Protein AF-A0A084WKF1-F1 (afdb_monomer)

Mean predicted aligned error: 8.08 Å

Foldseek 3Di:
DPPDPPPPDDPDPPLVVQLVVLCVVQDPPVVLVVLVVVDDPVSLVPNLVVPLVSQVSSLVSLVVVLVVCVVPDDPLVSLLSQLVSVLSNVVSCQCSPPSRVLCVVQDPVLNVLQVVLVVVLVVPLCVVCVVCRVVDDQADDDPVNLVSLVSSLVSSLVSNVSSVRVSVNVSSVSSSCSSCVNGPSCCVPVVDPDDD

Sequence (196 aa):
MCAVTPNTNSDRPFVNHVMGMCYDTYIDKEMFISDFNLLSNETRTTFFPRYCPKIKKVGSCLNDWLQSAKRCIEESEYTFNKAAVDTFPHLVDLICENDGEILFRLDENNYNKCIVAVKDIRLTCATPLFRLYNDWDMSHLTTSQCGVINDMKHCAVRKLNMCQAPELDSLYDRFHNELIRDTPCREKFCPNSEED

pLDDT: mean 81.93, std 16.2, range [31.48, 97.38]

Solvent-accessible surface area (backbone atoms only — not comparable to full-atom values): 10988 Å² total; per-residue (Å²): 132,88,88,68,82,85,70,83,90,59,99,61,61,71,67,60,54,53,52,46,54,30,38,63,74,58,40,62,63,67,60,49,52,54,54,56,77,60,59,42,91,84,40,22,78,57,48,33,75,64,44,46,68,33,53,51,50,25,44,51,44,51,44,56,48,49,66,71,40,56,89,78,50,55,70,35,62,47,43,53,50,46,14,52,49,70,36,42,56,58,54,50,49,55,53,40,38,83,46,24,43,65,70,69,72,33,50,75,70,33,42,53,45,27,57,50,29,61,57,43,30,58,67,66,30,39,40,70,48,67,76,49,39,88,78,43,58,52,79,71,50,46,74,68,57,38,48,53,57,52,49,26,50,57,45,34,42,63,39,40,59,62,35,77,43,70,68,57,39,53,50,50,51,48,30,52,51,48,48,28,60,85,26,62,42,26,67,76,78,55,62,68,87,66,92,129

InterPro domains:
  IPR009832 Protein of unknown function DUF1397 [PF07165] (18-185)
  IPR009832 Protein of unknown function DUF1397 [PTHR20997] (19-188)

Organism: Anopheles sinensis (NCBI:txid74873)

Nearest PDB structures (foldseek):
  6u1s-assembly1_A  TM=3.168E-01  e=6.060E-01  synthetic construct
  3ma9-assembly1_A  TM=2.324E-01  e=9.502E+00  Human immunodeficiency virus 1

Secondary structure (DSSP, 8-state):
----------SS-HHHHHHHHHHHHH--HHHHHHHHHT-STTTHHHHHHHHHHHHHHHHHHHHHHHHHHTTTS-HHHHHHHHHHHHHHHHHHHHHHGGGTHHHHHS-HHHHHHHHHHHHHIIIIISHHHHHHGGG--GGG--HHHHHHHHHHHHHHHHHHGGGT-HHHHHHHHHHHHHHHTTSTTHHHHS------

Structure (mmCIF, N/CA/C/O backbone):
data_AF-A0A084WKF1-F1
#
_entry.id   AF-A0A084WKF1-F1
#
loop_
_atom_site.group_PDB
_atom_site.id
_atom_site.type_symbol
_atom_site.label_atom_id
_atom_site.label_alt_id
_atom_site.label_comp_id
_atom_site.label_asym_id
_atom_site.label_entity_id
_atom_site.label_seq_id
_atom_site.pdbx_PDB_ins_code
_atom_site.Cartn_x
_atom_site.Cartn_y
_atom_site.Cartn_z
_atom_site.occupancy
_atom_site.B_iso_or_equiv
_atom_site.auth_seq_id
_atom_site.auth_comp_id
_atom_site.auth_asym_id
_atom_site.auth_atom_id
_atom_site.pdbx_PDB_model_num
ATOM 1 N N . MET A 1 1 ? -3.154 -24.542 -15.346 1.00 32.62 1 MET A N 1
ATOM 2 C CA . MET A 1 1 ? -4.236 -24.010 -16.200 1.00 32.62 1 MET A CA 1
ATOM 3 C C . MET A 1 1 ? -4.459 -22.569 -15.796 1.00 32.62 1 MET A C 1
ATOM 5 O O . MET A 1 1 ? -4.869 -22.338 -14.667 1.00 32.62 1 MET A O 1
ATOM 9 N N . CYS A 1 2 ? -4.119 -21.616 -16.663 1.00 41.81 2 CYS A N 1
ATOM 10 C CA . CYS A 1 2 ? -4.424 -20.206 -16.437 1.00 41.81 2 CYS A CA 1
ATOM 11 C C . CYS A 1 2 ? -5.919 -20.003 -16.700 1.00 41.81 2 CYS A C 1
ATOM 13 O O . CYS A 1 2 ? -6.331 -19.830 -17.842 1.00 41.81 2 CYS A O 1
ATOM 15 N N . ALA A 1 3 ? -6.739 -20.095 -15.656 1.00 39.25 3 ALA A N 1
ATOM 16 C CA . ALA A 1 3 ? -8.127 -19.655 -15.701 1.00 39.25 3 ALA A CA 1
ATOM 17 C C . ALA A 1 3 ? -8.175 -18.179 -15.288 1.00 39.25 3 ALA A C 1
ATOM 19 O O . ALA A 1 3 ? -8.657 -17.833 -14.217 1.00 39.25 3 ALA A O 1
ATOM 20 N N . VAL A 1 4 ? -7.612 -17.310 -16.124 1.00 45.16 4 VAL A N 1
ATOM 21 C CA . VAL A 1 4 ? -7.873 -15.872 -16.053 1.00 45.16 4 VAL A CA 1
ATOM 22 C C . VAL A 1 4 ? -8.520 -15.539 -17.379 1.00 45.16 4 VAL A C 1
ATOM 24 O O . VAL A 1 4 ? -7.847 -15.474 -18.400 1.00 45.16 4 VAL A O 1
ATOM 27 N N . THR A 1 5 ? -9.846 -15.441 -17.393 1.00 33.72 5 THR A N 1
ATOM 28 C CA . THR A 1 5 ? -10.565 -14.918 -18.553 1.00 33.72 5 THR A CA 1
ATOM 29 C C . THR A 1 5 ? -10.174 -13.450 -18.711 1.00 33.72 5 THR A C 1
ATOM 31 O O . THR A 1 5 ? -10.494 -12.661 -17.816 1.00 33.72 5 THR A O 1
ATOM 34 N N . PRO A 1 6 ? -9.514 -13.048 -19.809 1.00 38.56 6 PRO A N 1
ATOM 35 C CA . PRO A 1 6 ? -9.339 -11.643 -20.109 1.00 38.56 6 PRO A CA 1
ATOM 36 C C . PRO A 1 6 ? -10.683 -11.151 -20.638 1.00 38.56 6 PRO A C 1
ATOM 38 O O . PRO A 1 6 ? -10.956 -11.250 -21.830 1.00 38.56 6 PRO A O 1
ATOM 41 N N . ASN A 1 7 ? -11.562 -10.674 -19.755 1.00 32.44 7 ASN A N 1
ATOM 42 C CA . ASN A 1 7 ? -12.663 -9.843 -20.222 1.00 32.44 7 ASN A CA 1
ATOM 43 C C . ASN A 1 7 ? -12.200 -8.389 -20.188 1.00 32.44 7 ASN A C 1
ATOM 45 O O . ASN A 1 7 ? -12.295 -7.681 -19.186 1.00 32.44 7 ASN A O 1
ATOM 49 N N . THR A 1 8 ? -11.625 -8.003 -21.320 1.00 45.78 8 THR A N 1
ATOM 50 C CA . THR A 1 8 ? -11.526 -6.634 -21.816 1.00 45.78 8 THR A CA 1
ATOM 51 C C . THR A 1 8 ? -12.843 -5.882 -21.573 1.00 45.78 8 THR A C 1
ATOM 53 O O . THR A 1 8 ? -13.901 -6.421 -21.890 1.00 45.78 8 THR A O 1
ATOM 56 N N . ASN A 1 9 ? -12.767 -4.643 -21.065 1.00 32.41 9 ASN A N 1
ATOM 57 C CA . ASN A 1 9 ? -13.859 -3.662 -20.846 1.00 32.41 9 ASN A CA 1
ATOM 58 C C . ASN A 1 9 ? -14.428 -3.494 -19.423 1.00 32.41 9 ASN A C 1
ATOM 60 O O . ASN A 1 9 ? -15.546 -3.009 -19.265 1.00 32.41 9 ASN A O 1
ATOM 64 N N . SER A 1 10 ? -13.667 -3.794 -18.370 1.00 33.88 10 SER A N 1
ATOM 65 C CA . SER A 1 10 ? -13.921 -3.193 -17.053 1.00 33.88 10 SER A CA 1
ATOM 66 C C . SER A 1 10 ? -12.780 -2.235 -16.739 1.00 33.88 10 SER A C 1
ATOM 68 O O . SER A 1 10 ? -11.659 -2.687 -16.534 1.00 33.88 10 SER A O 1
ATOM 70 N N . ASP A 1 11 ? -13.064 -0.935 -16.636 1.00 36.47 11 ASP A N 1
ATOM 71 C CA . ASP A 1 11 ? -12.129 0.144 -16.253 1.00 36.47 11 ASP A CA 1
ATOM 72 C C . ASP A 1 11 ? -11.520 -0.006 -14.834 1.00 36.47 11 ASP A C 1
ATOM 74 O O . ASP A 1 11 ? -11.016 0.948 -14.239 1.00 36.47 11 ASP A O 1
ATOM 78 N N . ARG A 1 12 ? -11.571 -1.203 -14.237 1.00 41.97 12 ARG A N 1
ATOM 79 C CA . ARG A 1 12 ? -10.909 -1.528 -12.973 1.00 41.97 12 ARG A CA 1
ATOM 80 C C . ARG A 1 12 ? -9.639 -2.327 -13.265 1.00 41.97 12 ARG A C 1
ATOM 82 O O . ARG A 1 12 ? -9.760 -3.460 -13.725 1.00 41.97 12 ARG A O 1
ATOM 89 N N . PRO A 1 13 ? -8.451 -1.784 -12.938 1.00 57.28 13 PRO A N 1
ATOM 90 C CA . PRO A 1 13 ? -7.198 -2.526 -12.977 1.00 57.28 13 PRO A CA 1
ATOM 91 C C . PRO A 1 13 ? -7.338 -3.885 -12.289 1.00 57.28 13 PRO A C 1
ATOM 93 O O . PRO A 1 13 ? -7.952 -3.975 -11.226 1.00 57.28 13 PRO A O 1
ATOM 96 N N . PHE A 1 14 ? -6.748 -4.917 -12.881 1.00 55.94 14 PHE A N 1
ATOM 97 C CA . PHE A 1 14 ? -6.724 -6.307 -12.418 1.00 55.94 14 PHE A CA 1
ATOM 98 C C . PHE A 1 14 ? -6.467 -6.455 -10.905 1.00 55.94 14 PHE A C 1
ATOM 100 O O . PHE A 1 14 ? -7.177 -7.174 -10.202 1.00 55.94 14 PHE A O 1
ATOM 107 N N . VAL A 1 15 ? -5.549 -5.648 -10.375 1.00 61.34 15 VAL A N 1
ATOM 108 C CA . VAL A 1 15 ? -5.202 -5.527 -8.949 1.00 61.34 15 VAL A CA 1
ATOM 109 C C . VAL A 1 15 ? -6.404 -5.185 -8.058 1.00 61.34 15 VAL A C 1
ATOM 111 O O . VAL A 1 15 ? -6.557 -5.750 -6.977 1.00 61.34 15 VAL A O 1
ATOM 114 N N . ASN A 1 16 ? -7.307 -4.307 -8.511 1.00 66.31 16 ASN A N 1
ATOM 115 C CA . ASN A 1 16 ? -8.507 -3.939 -7.754 1.00 66.31 16 ASN A CA 1
ATOM 116 C C . ASN A 1 16 ? -9.481 -5.121 -7.621 1.00 66.31 16 ASN A C 1
ATOM 118 O O . ASN A 1 16 ? -10.215 -5.198 -6.637 1.00 66.31 16 ASN A O 1
ATOM 122 N N . HIS A 1 17 ? -9.515 -6.025 -8.606 1.00 76.56 17 HIS A N 1
ATOM 123 C CA . HIS A 1 17 ? -10.379 -7.204 -8.563 1.00 76.56 17 HIS A CA 1
ATOM 124 C C . HIS A 1 17 ? -9.860 -8.234 -7.553 1.00 76.56 17 HIS A C 1
ATOM 126 O O . HIS A 1 17 ? -10.615 -8.703 -6.705 1.00 76.56 17 HIS A O 1
ATOM 132 N N . VAL A 1 18 ? -8.558 -8.520 -7.589 1.00 83.88 18 VAL A N 1
ATOM 133 C CA . VAL A 1 18 ? -7.901 -9.456 -6.662 1.00 83.88 18 VAL A CA 1
ATOM 134 C C . VAL A 1 18 ? -7.940 -8.939 -5.233 1.00 83.88 18 VAL A C 1
ATOM 136 O O . VAL A 1 18 ? -8.273 -9.689 -4.319 1.00 83.88 18 VAL A O 1
ATOM 139 N N . MET A 1 19 ? -7.671 -7.644 -5.042 1.00 82.62 19 MET A N 1
ATOM 140 C CA . MET A 1 19 ? -7.805 -6.997 -3.740 1.00 82.62 19 MET A CA 1
ATOM 141 C C . MET A 1 19 ? -9.223 -7.143 -3.188 1.00 82.62 19 MET A C 1
ATOM 143 O O . MET A 1 19 ? -9.369 -7.475 -2.016 1.00 82.62 19 MET A O 1
ATOM 147 N N . GLY A 1 20 ? -10.249 -6.970 -4.028 1.00 86.19 20 GLY A N 1
ATOM 148 C CA . GLY A 1 20 ? -11.640 -7.220 -3.647 1.00 86.19 20 GLY A CA 1
ATOM 149 C C . GLY A 1 20 ? -11.873 -8.664 -3.197 1.00 86.19 20 GLY A C 1
ATOM 150 O O . GLY A 1 20 ? -12.356 -8.879 -2.093 1.00 86.19 20 GLY A O 1
ATOM 151 N N . MET A 1 21 ? -11.449 -9.652 -3.993 1.00 91.25 21 MET A N 1
ATOM 152 C CA . MET A 1 21 ? -11.612 -11.072 -3.646 1.00 91.25 21 MET A CA 1
ATOM 153 C C . MET A 1 21 ? -10.910 -11.450 -2.335 1.00 91.25 21 MET A C 1
ATOM 155 O O . MET A 1 21 ? -11.507 -12.102 -1.476 1.00 91.25 21 MET A O 1
ATOM 159 N N . CYS A 1 22 ? -9.652 -11.035 -2.160 1.00 93.38 22 CYS A N 1
ATOM 160 C CA . CYS A 1 22 ? -8.912 -11.300 -0.929 1.00 93.38 22 CYS A CA 1
ATOM 161 C C . CYS A 1 22 ? -9.557 -10.598 0.271 1.00 93.38 22 CYS A C 1
ATOM 163 O O . CYS A 1 22 ? -9.645 -11.190 1.344 1.00 93.38 22 CYS A O 1
ATOM 165 N N . TYR A 1 23 ? -10.038 -9.364 0.102 1.00 92.44 23 TYR A N 1
ATOM 166 C CA . TYR A 1 23 ? -10.734 -8.636 1.158 1.00 92.44 23 TYR A CA 1
ATOM 167 C C . TYR A 1 23 ? -12.024 -9.351 1.573 1.00 92.44 23 TYR A C 1
ATOM 169 O O . TYR A 1 23 ? -12.164 -9.702 2.743 1.00 92.44 23 TYR A O 1
ATOM 177 N N . ASP A 1 24 ? -12.903 -9.654 0.616 1.00 92.62 24 ASP A N 1
ATOM 178 C CA . ASP A 1 24 ? -14.210 -10.279 0.861 1.00 92.62 24 ASP A CA 1
ATOM 179 C C . ASP A 1 24 ? -14.084 -11.703 1.444 1.00 92.62 24 ASP A C 1
ATOM 181 O O . ASP A 1 24 ? -14.988 -12.187 2.120 1.00 92.62 24 ASP A O 1
ATOM 185 N N . THR A 1 25 ? -12.941 -12.370 1.242 1.00 95.19 25 THR A N 1
ATOM 186 C CA . THR A 1 25 ? -12.652 -13.689 1.837 1.00 95.19 25 THR A CA 1
ATOM 187 C C . THR A 1 25 ? -12.442 -13.623 3.354 1.00 95.19 25 THR A C 1
ATOM 189 O O . THR A 1 25 ? -12.808 -14.556 4.071 1.00 95.19 25 THR A O 1
ATOM 192 N N . TYR A 1 26 ? -11.830 -12.550 3.866 1.00 96.25 26 TYR A N 1
ATOM 193 C CA . TYR A 1 26 ? -11.427 -12.463 5.280 1.00 96.25 26 TYR A CA 1
ATOM 194 C C . TYR A 1 26 ? -12.171 -11.395 6.076 1.00 96.25 26 TYR A C 1
ATOM 196 O O . TYR A 1 26 ? -12.183 -11.455 7.311 1.00 96.25 26 TYR A O 1
ATOM 204 N N . ILE A 1 27 ? -12.769 -10.420 5.399 1.00 95.88 27 ILE A N 1
ATOM 205 C CA . ILE A 1 27 ? -13.435 -9.278 6.006 1.00 95.88 27 ILE A CA 1
ATOM 206 C C . ILE A 1 27 ? -14.904 -9.289 5.601 1.00 95.88 27 ILE A C 1
ATOM 208 O O . ILE A 1 27 ? -15.249 -9.151 4.433 1.00 95.88 27 ILE A O 1
ATOM 212 N N . ASP A 1 28 ? -15.774 -9.391 6.603 1.00 95.94 28 ASP A N 1
ATOM 213 C CA . ASP A 1 28 ? -17.179 -9.043 6.434 1.00 95.94 28 ASP A CA 1
ATOM 214 C C . ASP A 1 28 ? -17.262 -7.526 6.255 1.00 95.94 28 ASP A C 1
ATOM 216 O O . ASP A 1 28 ? -17.005 -6.761 7.189 1.00 95.94 28 ASP A O 1
ATOM 220 N N . LYS A 1 29 ? -17.546 -7.097 5.027 1.00 91.69 29 LYS A N 1
ATOM 221 C CA . LYS A 1 29 ? -17.520 -5.689 4.638 1.00 91.69 29 LYS A CA 1
ATOM 222 C C . LYS A 1 29 ? -18.571 -4.858 5.371 1.00 91.69 29 LYS A C 1
ATOM 224 O O . LYS A 1 29 ? -18.276 -3.729 5.757 1.00 91.69 29 LYS A O 1
ATOM 229 N N . GLU A 1 30 ? -19.780 -5.383 5.545 1.00 93.69 30 GLU A N 1
ATOM 230 C CA . GLU A 1 30 ? -20.872 -4.651 6.196 1.00 93.69 30 GLU A CA 1
ATOM 231 C C . GLU A 1 30 ? -20.558 -4.448 7.676 1.00 93.69 30 GLU A C 1
ATOM 233 O O . GLU A 1 30 ? -20.642 -3.331 8.192 1.00 93.69 30 GLU A O 1
ATOM 238 N N . MET A 1 31 ? -20.093 -5.509 8.330 1.00 94.44 31 MET A N 1
ATOM 239 C CA . MET A 1 31 ? -19.693 -5.476 9.729 1.00 94.44 31 MET A CA 1
ATOM 240 C C . MET A 1 31 ? -18.463 -4.596 9.954 1.00 94.44 31 MET A C 1
ATOM 242 O O . MET A 1 31 ? -18.445 -3.809 10.897 1.00 94.44 31 MET A O 1
ATOM 246 N N . PHE A 1 32 ? -17.465 -4.669 9.069 1.00 95.12 32 PHE A N 1
ATOM 247 C CA . PHE A 1 32 ? -16.284 -3.812 9.139 1.00 95.12 32 PHE A CA 1
ATOM 248 C C . PHE A 1 32 ? -16.656 -2.334 9.035 1.00 95.12 32 PHE A C 1
ATOM 250 O O . PHE A 1 32 ? -16.210 -1.545 9.860 1.00 95.12 32 PHE A O 1
ATOM 257 N N . ILE A 1 33 ? -17.485 -1.956 8.054 1.00 92.56 33 ILE A N 1
ATOM 258 C CA . ILE A 1 33 ? -17.926 -0.564 7.877 1.00 92.56 33 ILE A CA 1
ATOM 259 C C . ILE A 1 33 ? -18.729 -0.099 9.093 1.00 92.56 33 ILE A C 1
ATOM 261 O O . ILE A 1 33 ? -18.501 1.004 9.586 1.00 92.56 33 ILE A O 1
ATOM 265 N N . SER A 1 34 ? -19.646 -0.933 9.587 1.00 95.25 34 SER A N 1
ATOM 266 C CA . SER A 1 34 ? -20.435 -0.621 10.779 1.00 95.25 34 SER A CA 1
ATOM 267 C C . SER A 1 34 ? -19.541 -0.370 11.993 1.00 95.25 34 SER A C 1
ATOM 269 O O . SER A 1 34 ? -19.663 0.667 12.639 1.00 95.25 34 SER A O 1
ATOM 271 N N . ASP A 1 35 ? -18.613 -1.283 12.280 1.00 95.00 35 ASP A N 1
ATOM 272 C CA . ASP A 1 35 ? -17.700 -1.157 13.416 1.00 95.00 35 ASP A CA 1
ATOM 273 C C . ASP A 1 35 ? -16.732 0.024 13.244 1.00 95.00 35 ASP A C 1
ATOM 275 O O . ASP A 1 35 ? -16.420 0.709 14.214 1.00 95.00 35 ASP A O 1
ATOM 279 N N . PHE A 1 36 ? -16.275 0.290 12.016 1.00 92.44 36 PHE A N 1
ATOM 280 C CA . PHE A 1 36 ? -15.370 1.400 11.715 1.00 92.44 36 PHE A CA 1
ATOM 281 C C . PHE A 1 36 ? -16.052 2.755 11.920 1.00 92.44 36 PHE A C 1
ATOM 283 O O . PHE A 1 36 ? -15.447 3.674 12.460 1.00 92.44 36 PHE A O 1
ATOM 290 N N . ASN A 1 37 ? -17.330 2.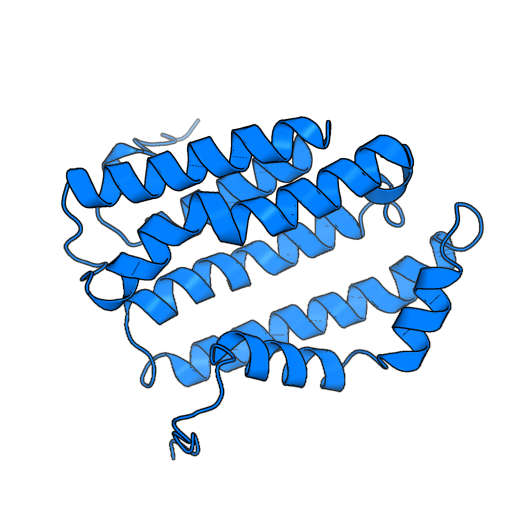881 11.557 1.00 89.94 37 ASN A N 1
ATOM 291 C CA . ASN A 1 37 ? -18.105 4.100 11.807 1.00 89.94 37 ASN A CA 1
ATOM 292 C C . ASN A 1 37 ? -18.338 4.365 13.305 1.00 89.94 37 ASN A C 1
ATOM 294 O O . ASN A 1 37 ? -18.649 5.491 13.684 1.00 89.94 37 ASN A O 1
ATOM 298 N N . LEU A 1 38 ? -18.201 3.339 14.149 1.00 91.88 38 LEU A N 1
ATOM 299 C CA . LEU A 1 38 ? -18.285 3.428 15.609 1.00 91.88 38 LEU A CA 1
ATOM 300 C C . LEU A 1 38 ? -16.899 3.504 16.271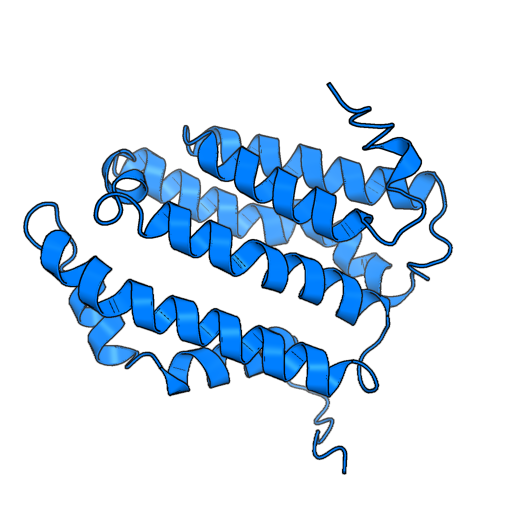 1.00 91.88 38 LEU A C 1
ATOM 302 O O . LEU A 1 38 ? -16.792 3.396 17.496 1.00 91.88 38 LEU A O 1
ATOM 306 N N . LEU A 1 39 ? -15.833 3.647 15.479 1.00 92.38 39 LEU A N 1
ATOM 307 C CA . LEU A 1 39 ? -14.468 3.666 15.979 1.00 92.38 39 LEU A CA 1
ATOM 308 C C . LEU A 1 39 ? -14.199 4.946 16.781 1.00 92.38 39 LEU A C 1
ATOM 310 O O . LEU A 1 39 ? -14.339 6.060 16.285 1.00 92.38 39 LEU A O 1
ATOM 314 N N . SER A 1 40 ? -13.779 4.770 18.029 1.00 91.12 40 SER A N 1
ATOM 315 C CA . SER A 1 40 ? -13.466 5.829 18.983 1.00 91.12 40 SER A CA 1
ATOM 316 C C . SER A 1 40 ? -12.347 5.379 19.929 1.00 91.12 40 SER A C 1
ATOM 318 O O . SER A 1 40 ? -11.886 4.233 19.869 1.00 91.12 40 SER A O 1
ATOM 320 N N . ASN A 1 41 ? -11.906 6.265 20.830 1.00 90.88 41 ASN A N 1
ATOM 321 C CA . ASN A 1 41 ? -10.919 5.899 21.852 1.00 90.88 41 ASN A CA 1
ATOM 322 C C . ASN A 1 41 ? -11.419 4.772 22.770 1.00 90.88 41 ASN A C 1
ATOM 324 O O . ASN A 1 41 ? -10.613 3.993 23.270 1.00 90.88 41 ASN A O 1
ATOM 328 N N . GLU A 1 42 ? -12.731 4.651 22.960 1.00 92.94 42 GLU A N 1
ATOM 329 C CA . GLU A 1 42 ? -13.351 3.604 23.771 1.00 92.94 42 GLU A CA 1
ATOM 330 C C . GLU A 1 42 ? -13.438 2.260 23.033 1.00 92.94 42 GLU A C 1
ATOM 332 O O . GLU A 1 42 ? -13.301 1.209 23.657 1.00 92.94 42 GLU A O 1
ATOM 337 N N . THR A 1 43 ? -13.662 2.268 21.714 1.00 94.81 43 THR A N 1
ATOM 338 C CA . THR A 1 43 ? -13.926 1.042 20.935 1.00 94.81 43 THR A CA 1
ATOM 339 C C . THR A 1 43 ? -12.688 0.474 20.233 1.00 94.81 43 THR A C 1
ATOM 341 O O . THR A 1 43 ? -12.687 -0.698 19.838 1.00 94.81 43 THR A O 1
ATOM 344 N N . ARG A 1 44 ? -11.597 1.247 20.122 1.00 94.38 44 ARG A N 1
ATOM 345 C CA . ARG A 1 44 ? -10.362 0.841 19.421 1.00 94.38 44 ARG A CA 1
ATOM 346 C C . ARG A 1 44 ? -9.730 -0.449 19.944 1.00 94.38 44 ARG A C 1
ATOM 348 O O . ARG A 1 44 ? -9.338 -1.293 19.143 1.00 94.38 44 ARG A O 1
ATOM 355 N N . THR A 1 45 ? -9.735 -0.664 21.258 1.00 95.25 45 THR A N 1
ATOM 356 C CA . THR A 1 45 ? -9.161 -1.862 21.907 1.00 95.25 45 THR A CA 1
ATOM 357 C C . THR A 1 45 ? -9.928 -3.147 21.587 1.00 95.25 45 THR A C 1
ATOM 359 O O . THR A 1 45 ? -9.458 -4.246 21.861 1.00 95.25 45 THR A O 1
ATOM 362 N N . THR A 1 46 ? -11.118 -3.035 20.991 1.00 96.12 46 THR A N 1
ATOM 363 C CA . THR A 1 46 ? -11.873 -4.175 20.453 1.00 96.12 46 THR A CA 1
ATOM 364 C C . THR A 1 46 ? -11.766 -4.237 18.930 1.00 96.12 46 THR A C 1
ATOM 366 O O . THR A 1 46 ? -11.629 -5.321 18.359 1.00 96.12 46 THR A O 1
ATOM 369 N N . PHE A 1 47 ? -11.792 -3.081 18.259 1.00 96.69 47 PHE A N 1
ATOM 370 C CA . PHE A 1 47 ? -11.753 -2.986 16.802 1.00 96.69 47 PHE A CA 1
ATOM 371 C C . PHE A 1 47 ? -10.453 -3.541 16.203 1.00 96.69 47 PHE A C 1
ATOM 373 O O . PHE A 1 47 ? -10.493 -4.451 15.368 1.00 96.69 47 PHE A O 1
ATOM 380 N N . PHE A 1 48 ? -9.291 -3.029 16.621 1.00 96.88 48 PHE A N 1
ATOM 381 C CA . PHE A 1 48 ? -8.016 -3.408 16.003 1.00 96.88 48 PHE A CA 1
ATOM 382 C C . PHE A 1 48 ? -7.669 -4.879 16.253 1.00 96.88 48 PHE A C 1
ATOM 384 O O . PHE A 1 48 ? -7.395 -5.576 15.272 1.00 96.88 48 PHE A O 1
ATOM 391 N N . PRO A 1 49 ? -7.799 -5.433 17.476 1.00 97.00 49 PRO A N 1
ATOM 392 C CA . PRO A 1 49 ? -7.580 -6.865 17.688 1.00 97.00 49 PRO A CA 1
ATOM 393 C C . PRO A 1 49 ? -8.508 -7.759 16.856 1.00 97.00 49 PRO A C 1
ATOM 395 O O . PRO A 1 49 ? -8.110 -8.849 16.439 1.00 97.00 49 PRO A O 1
ATOM 398 N N . ARG A 1 50 ? -9.731 -7.299 16.555 1.00 97.06 50 ARG A N 1
ATOM 399 C CA . ARG A 1 50 ? -10.684 -8.028 15.705 1.00 97.06 50 ARG A CA 1
ATOM 400 C C . ARG A 1 50 ? -10.282 -8.038 14.232 1.00 97.06 50 ARG A C 1
ATOM 402 O O . ARG A 1 50 ? -10.420 -9.076 13.573 1.00 97.06 50 ARG A O 1
ATOM 409 N N . TYR A 1 51 ? -9.847 -6.899 13.697 1.00 97.38 51 TYR A N 1
ATOM 410 C CA . TYR A 1 51 ? -9.670 -6.720 12.254 1.00 97.38 51 TYR A CA 1
ATOM 411 C C . TYR A 1 51 ? -8.226 -6.829 11.782 1.00 97.38 51 TYR A C 1
ATOM 413 O O . TYR A 1 51 ? -7.997 -7.397 10.716 1.00 97.38 51 TYR A O 1
ATOM 421 N N . CYS A 1 52 ? -7.242 -6.403 12.567 1.00 97.00 52 CYS A N 1
ATOM 422 C CA . CYS A 1 52 ? -5.832 -6.456 12.181 1.00 97.00 52 CYS A CA 1
ATOM 423 C C . CYS A 1 52 ? -5.352 -7.857 11.773 1.00 97.00 52 CYS A C 1
ATOM 425 O O . CYS A 1 52 ? -4.787 -7.990 10.685 1.00 97.00 52 CYS A O 1
ATOM 427 N N . PRO A 1 53 ? -5.638 -8.941 12.527 1.00 96.44 53 PRO A N 1
ATOM 428 C CA . PRO A 1 53 ? -5.260 -10.288 12.100 1.00 96.44 53 PRO A CA 1
ATOM 429 C C . PRO A 1 53 ? -5.924 -10.715 10.785 1.00 96.44 53 PRO A C 1
ATOM 431 O O . PRO A 1 53 ? -5.345 -11.480 10.017 1.00 96.44 53 PRO A O 1
ATOM 434 N N . LYS A 1 54 ? -7.140 -10.229 10.506 1.00 97.00 54 LYS A N 1
ATOM 435 C CA . LYS A 1 54 ? -7.862 -10.528 9.263 1.00 97.00 54 LYS A CA 1
ATOM 436 C C . LYS A 1 54 ? -7.278 -9.755 8.084 1.00 97.00 54 LYS A C 1
ATOM 438 O O . LYS A 1 54 ? -7.063 -10.342 7.031 1.00 97.00 54 LYS A O 1
ATOM 443 N N . ILE A 1 55 ? -6.950 -8.477 8.273 1.00 95.12 55 ILE A N 1
ATOM 444 C CA . ILE A 1 55 ? -6.306 -7.647 7.248 1.00 95.12 55 ILE A CA 1
ATOM 445 C C . ILE A 1 55 ? -4.918 -8.211 6.906 1.00 95.12 55 ILE A C 1
ATOM 447 O O . ILE A 1 55 ? -4.559 -8.283 5.734 1.00 95.12 55 ILE A O 1
ATOM 451 N N . LYS A 1 56 ? -4.167 -8.731 7.887 1.00 94.94 56 LYS A N 1
ATOM 452 C CA . LYS A 1 56 ? -2.913 -9.459 7.616 1.00 94.94 56 LYS A CA 1
ATOM 453 C C . LYS A 1 56 ? -3.121 -10.663 6.685 1.00 94.94 56 LYS A C 1
ATOM 455 O O . LYS A 1 56 ? -2.332 -10.852 5.764 1.00 94.94 56 LYS A O 1
ATOM 460 N N . LYS A 1 57 ? -4.214 -11.424 6.852 1.00 96.06 57 LYS A N 1
ATOM 461 C CA . LYS A 1 57 ? -4.569 -12.531 5.938 1.00 96.06 57 LYS A CA 1
ATOM 462 C C . LYS A 1 57 ? -4.917 -12.055 4.526 1.00 96.06 57 LYS A C 1
ATOM 464 O O . LYS A 1 57 ? -4.590 -12.754 3.571 1.00 96.06 57 LYS A O 1
ATOM 469 N N . VAL A 1 58 ? -5.514 -10.867 4.378 1.00 94.81 58 VAL A N 1
ATOM 470 C CA . VAL A 1 58 ? -5.703 -10.236 3.056 1.00 94.81 58 VAL A CA 1
ATOM 471 C C . VAL A 1 58 ? -4.347 -10.039 2.374 1.00 94.81 58 VAL A C 1
ATOM 473 O O . VAL A 1 58 ? -4.196 -10.415 1.216 1.00 94.81 58 VAL A O 1
ATOM 476 N N . GLY A 1 59 ? -3.345 -9.536 3.105 1.00 92.19 59 GLY A N 1
ATOM 477 C CA . GLY A 1 59 ? -1.971 -9.397 2.609 1.00 92.19 59 GLY A CA 1
ATOM 478 C C . GLY A 1 59 ? -1.358 -10.722 2.149 1.00 92.19 59 GLY A C 1
ATOM 479 O O . GLY A 1 59 ? -0.796 -10.795 1.059 1.00 92.19 59 GLY A O 1
ATOM 480 N N . SER A 1 60 ? -1.527 -11.793 2.932 1.00 94.31 60 SER A N 1
ATOM 481 C CA . SER A 1 60 ? -1.078 -13.137 2.540 1.00 94.31 60 SER A CA 1
ATOM 482 C C . SER A 1 60 ? -1.758 -13.629 1.257 1.00 94.31 60 SER A C 1
ATOM 484 O O . SER A 1 60 ? -1.075 -14.101 0.355 1.00 94.31 60 SER A O 1
ATOM 486 N N . CYS A 1 61 ? -3.075 -13.445 1.127 1.00 95.31 61 CYS A N 1
ATOM 487 C CA . CYS A 1 61 ? -3.816 -13.808 -0.084 1.00 95.31 61 CYS A CA 1
ATOM 488 C C . CYS A 1 61 ? -3.339 -13.042 -1.324 1.00 95.31 61 CYS A C 1
ATOM 490 O O . CYS A 1 61 ? -3.173 -13.640 -2.388 1.00 95.31 61 CYS A O 1
ATOM 492 N N . LEU A 1 62 ? -3.064 -11.740 -1.185 1.00 92.44 62 LEU A N 1
ATOM 493 C CA . LEU A 1 62 ? -2.497 -10.932 -2.266 1.00 92.44 62 LEU A CA 1
ATOM 494 C C . LEU A 1 62 ? -1.140 -11.481 -2.721 1.00 92.44 62 LEU A C 1
ATOM 496 O O . LEU A 1 62 ? -0.900 -11.592 -3.922 1.00 92.44 62 LEU A O 1
ATOM 500 N N . ASN A 1 63 ? -0.275 -11.856 -1.774 1.00 92.69 63 ASN A N 1
ATOM 501 C CA . ASN A 1 63 ? 1.021 -12.450 -2.085 1.00 92.69 63 ASN A CA 1
ATOM 502 C C . ASN A 1 63 ? 0.890 -13.802 -2.792 1.00 92.69 63 ASN A C 1
ATOM 504 O O . ASN A 1 63 ? 1.495 -13.991 -3.846 1.00 92.69 63 ASN A O 1
ATOM 508 N N . ASP A 1 64 ? 0.082 -14.720 -2.264 1.00 93.19 64 ASP A N 1
ATOM 509 C CA . ASP A 1 64 ? -0.110 -16.050 -2.859 1.00 93.19 64 ASP A CA 1
ATOM 510 C C . ASP A 1 64 ? -0.636 -15.951 -4.292 1.00 93.19 64 ASP A C 1
ATOM 512 O O . ASP A 1 64 ? -0.179 -16.654 -5.205 1.00 93.19 64 ASP A O 1
ATOM 516 N N . TRP A 1 65 ? -1.566 -15.024 -4.508 1.00 91.12 65 TRP A N 1
ATOM 517 C CA . TRP A 1 65 ? -2.099 -14.754 -5.827 1.00 91.12 65 TRP A CA 1
ATOM 518 C C . TRP A 1 65 ? -1.037 -14.148 -6.755 1.00 91.12 65 TRP A C 1
ATOM 520 O O . TRP A 1 65 ? -0.880 -14.627 -7.878 1.00 91.12 65 TRP A O 1
ATOM 530 N N . LEU A 1 66 ? -0.255 -13.165 -6.291 1.00 91.06 66 LEU A N 1
ATOM 531 C CA . LEU A 1 66 ? 0.796 -12.533 -7.095 1.00 91.06 66 LEU A CA 1
ATOM 532 C C . LEU A 1 66 ? 1.865 -13.552 -7.517 1.00 91.06 66 LEU A C 1
ATOM 534 O O . LEU A 1 66 ? 2.268 -13.582 -8.681 1.00 91.06 66 LEU A O 1
ATOM 538 N N . GLN A 1 67 ? 2.280 -14.436 -6.604 1.00 91.69 67 GLN A N 1
ATOM 539 C CA . GLN A 1 67 ? 3.223 -15.516 -6.916 1.00 91.69 67 GLN A CA 1
ATOM 540 C C . GLN A 1 67 ? 2.648 -16.491 -7.949 1.00 91.69 67 GLN A C 1
ATOM 542 O O . GLN A 1 67 ? 3.351 -16.907 -8.873 1.00 91.69 67 GLN A O 1
ATOM 547 N N . SER A 1 68 ? 1.358 -16.812 -7.841 1.00 89.94 68 SER A N 1
ATOM 548 C CA . SER A 1 68 ? 0.660 -17.678 -8.799 1.00 89.94 68 SER A CA 1
ATOM 549 C C . SER A 1 68 ? 0.512 -17.023 -10.178 1.00 89.94 68 SER A C 1
ATOM 551 O O . SER A 1 68 ? 0.596 -17.703 -11.204 1.00 89.94 68 SER A O 1
ATOM 553 N N . ALA A 1 69 ? 0.330 -15.702 -10.213 1.00 87.44 69 ALA A N 1
ATOM 554 C CA . ALA A 1 69 ? 0.147 -14.910 -11.424 1.00 87.44 69 ALA A CA 1
ATOM 555 C C . ALA A 1 69 ? 1.463 -14.479 -12.089 1.00 87.44 69 ALA A C 1
ATOM 557 O O . ALA A 1 69 ? 1.414 -13.988 -13.212 1.00 87.44 69 ALA A O 1
ATOM 558 N N . LYS A 1 70 ? 2.632 -14.700 -11.465 1.00 87.31 70 LYS A N 1
ATOM 559 C CA . LYS A 1 70 ? 3.948 -14.217 -11.936 1.00 87.31 70 LYS A CA 1
ATOM 560 C C . LYS A 1 70 ? 4.235 -14.466 -13.421 1.00 87.31 70 LYS A C 1
ATOM 562 O O . LYS A 1 70 ? 4.879 -13.653 -14.062 1.00 87.31 70 LYS A O 1
ATOM 567 N N . ARG A 1 71 ? 3.786 -15.601 -13.969 1.00 85.94 71 ARG A N 1
ATOM 568 C CA . ARG A 1 71 ? 3.998 -15.966 -15.387 1.00 85.94 71 ARG A CA 1
ATOM 569 C C . ARG A 1 71 ? 2.935 -15.416 -16.347 1.00 85.94 71 ARG A C 1
ATOM 571 O O . ARG A 1 71 ? 3.014 -15.685 -17.538 1.00 85.94 71 ARG A O 1
ATOM 578 N N . CYS A 1 72 ? 1.904 -14.761 -15.823 1.00 85.44 72 CYS A N 1
ATOM 579 C CA . CYS A 1 72 ? 0.708 -14.341 -16.555 1.00 85.44 72 CYS A CA 1
ATOM 580 C C . CYS A 1 72 ? 0.562 -12.819 -16.647 1.00 85.44 72 CYS A C 1
ATOM 582 O O . CYS A 1 72 ? -0.357 -12.360 -17.318 1.00 85.44 72 CYS A O 1
ATOM 584 N N . ILE A 1 73 ? 1.407 -12.063 -15.949 1.00 83.12 73 ILE A N 1
ATOM 585 C CA . ILE A 1 73 ? 1.408 -10.601 -15.966 1.00 83.12 73 ILE A CA 1
ATOM 586 C C . ILE A 1 73 ? 2.746 -10.088 -16.474 1.00 83.12 73 ILE A C 1
ATOM 588 O O . ILE A 1 73 ? 3.761 -10.777 -16.353 1.00 83.12 73 ILE A O 1
ATOM 592 N N . GLU A 1 74 ? 2.725 -8.881 -17.029 1.00 83.38 74 GLU A N 1
ATOM 593 C CA . GLU A 1 74 ? 3.925 -8.200 -17.504 1.00 83.38 74 GLU A CA 1
ATOM 594 C C . GLU A 1 74 ? 4.916 -7.964 -16.357 1.00 83.38 74 GLU A C 1
ATOM 596 O O . GLU A 1 74 ? 4.527 -7.793 -15.199 1.00 83.38 74 GLU A O 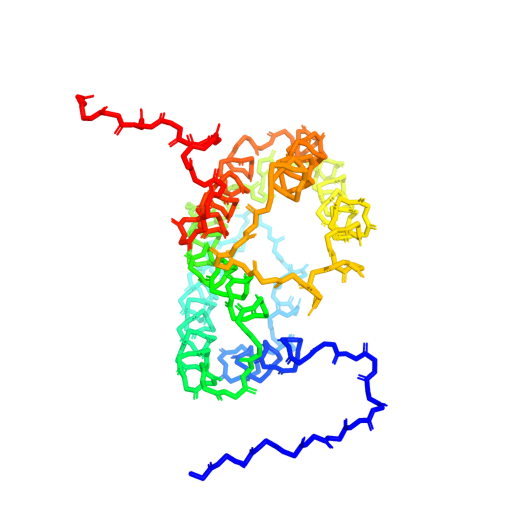1
ATOM 601 N N . GLU A 1 75 ? 6.212 -7.943 -16.670 1.00 82.62 75 GLU A N 1
ATOM 602 C CA . GLU A 1 75 ? 7.275 -7.781 -15.670 1.00 82.62 75 GLU A CA 1
ATOM 603 C C . GLU A 1 75 ? 7.158 -6.458 -14.905 1.00 82.62 75 GLU A C 1
ATOM 605 O O . GLU A 1 75 ? 7.354 -6.420 -13.685 1.00 82.62 75 GLU A O 1
ATOM 610 N N . SER A 1 76 ? 6.788 -5.385 -15.606 1.00 77.88 76 SER A N 1
ATOM 611 C CA . SER A 1 76 ? 6.459 -4.105 -14.990 1.00 77.88 76 SER A CA 1
ATOM 612 C C . SER A 1 76 ? 5.294 -4.275 -14.018 1.00 77.88 76 SER A C 1
ATOM 614 O O . SER A 1 76 ? 5.461 -4.087 -12.815 1.00 77.88 76 SER A O 1
ATOM 616 N N . GLU A 1 77 ? 4.137 -4.760 -14.463 1.00 79.88 77 GLU A N 1
ATOM 617 C CA . GLU A 1 77 ? 2.997 -4.982 -13.567 1.00 79.88 77 GLU A CA 1
ATOM 618 C C . GLU A 1 77 ? 3.352 -5.863 -12.350 1.00 79.88 77 GLU A C 1
ATOM 620 O O . GLU A 1 77 ? 2.970 -5.529 -11.223 1.00 79.88 77 GLU A O 1
ATOM 625 N N . TYR A 1 78 ? 4.131 -6.933 -12.530 1.00 85.50 78 TYR A N 1
ATOM 626 C CA . TYR A 1 78 ? 4.605 -7.766 -11.423 1.00 85.50 78 TYR A CA 1
ATOM 627 C C . TYR A 1 78 ? 5.472 -6.982 -10.437 1.00 85.50 78 TYR A C 1
ATOM 629 O O . TYR A 1 78 ? 5.238 -7.066 -9.233 1.00 85.50 78 TYR A O 1
ATOM 637 N N . THR A 1 79 ? 6.444 -6.206 -10.919 1.00 85.69 79 THR A N 1
ATOM 638 C CA . THR A 1 79 ? 7.396 -5.464 -10.076 1.00 85.69 79 THR A CA 1
ATOM 639 C C . THR A 1 79 ? 6.685 -4.434 -9.200 1.00 85.69 79 THR A C 1
ATOM 641 O O . THR A 1 79 ? 6.904 -4.396 -7.987 1.00 85.69 79 THR A O 1
ATOM 644 N N . PHE A 1 80 ? 5.762 -3.655 -9.773 1.00 83.56 80 PHE A N 1
ATOM 645 C CA . PHE A 1 80 ? 4.973 -2.685 -9.008 1.00 83.56 80 PHE A CA 1
ATOM 646 C C . PHE A 1 80 ? 4.104 -3.359 -7.948 1.00 83.56 80 PHE A C 1
ATOM 648 O O . PHE A 1 80 ? 4.095 -2.957 -6.781 1.00 83.56 80 PHE A O 1
ATOM 655 N N . ASN A 1 81 ? 3.370 -4.401 -8.347 1.00 85.38 81 ASN A N 1
ATOM 656 C CA . ASN A 1 81 ? 2.486 -5.108 -7.430 1.00 85.38 81 ASN A CA 1
ATOM 657 C C . ASN A 1 81 ? 3.264 -5.830 -6.337 1.00 85.38 81 ASN A C 1
ATOM 659 O O . ASN A 1 81 ? 2.814 -5.844 -5.194 1.00 85.38 81 ASN A O 1
ATOM 663 N N . LYS A 1 82 ? 4.447 -6.364 -6.650 1.00 89.81 82 LYS A N 1
ATOM 664 C CA . LYS A 1 82 ? 5.337 -6.964 -5.659 1.00 89.81 82 LYS A CA 1
ATOM 665 C C . LYS A 1 82 ? 5.745 -5.940 -4.611 1.00 89.81 82 LYS A C 1
ATOM 667 O O . LYS A 1 82 ? 5.578 -6.213 -3.431 1.00 89.81 82 LYS A O 1
ATOM 672 N N . ALA A 1 83 ? 6.176 -4.748 -5.020 1.00 89.44 83 ALA A N 1
ATOM 673 C CA . ALA A 1 83 ? 6.539 -3.692 -4.079 1.00 89.44 83 ALA A CA 1
ATOM 674 C C . ALA A 1 83 ? 5.369 -3.283 -3.167 1.00 89.44 83 ALA A C 1
ATOM 676 O O . ALA A 1 83 ? 5.544 -3.103 -1.959 1.00 89.44 83 ALA A O 1
ATOM 677 N N . ALA A 1 84 ? 4.156 -3.185 -3.723 1.00 87.94 84 ALA A N 1
ATOM 678 C CA . ALA A 1 84 ? 2.953 -2.884 -2.949 1.00 87.94 84 ALA A CA 1
ATOM 679 C C . ALA A 1 84 ? 2.604 -4.009 -1.957 1.00 87.94 84 ALA A C 1
ATOM 681 O O . ALA A 1 84 ? 2.335 -3.730 -0.788 1.00 87.94 84 ALA A O 1
ATOM 682 N N . VAL A 1 85 ? 2.637 -5.269 -2.401 1.00 91.12 85 VAL A N 1
ATOM 683 C CA . VAL A 1 85 ? 2.347 -6.451 -1.575 1.00 91.12 85 VAL A CA 1
ATOM 684 C C . VAL A 1 85 ? 3.395 -6.648 -0.482 1.00 91.12 85 VAL A C 1
ATOM 686 O O . VAL A 1 85 ? 3.018 -6.909 0.655 1.00 91.12 85 VAL A O 1
ATOM 689 N N . ASP A 1 86 ? 4.680 -6.465 -0.786 1.00 91.69 86 ASP A N 1
ATOM 690 C CA . ASP A 1 86 ? 5.775 -6.561 0.188 1.00 91.69 86 ASP A CA 1
ATOM 691 C C . ASP A 1 86 ? 5.681 -5.445 1.247 1.00 91.69 86 ASP A C 1
ATOM 693 O O . ASP A 1 86 ? 6.008 -5.651 2.415 1.00 91.69 86 ASP A O 1
ATOM 697 N N . THR A 1 87 ? 5.189 -4.261 0.867 1.00 91.00 87 THR A N 1
ATOM 698 C CA . THR A 1 87 ? 5.010 -3.129 1.793 1.00 91.00 87 THR A CA 1
ATOM 699 C C . THR A 1 87 ? 3.734 -3.246 2.630 1.00 91.00 87 THR A C 1
ATOM 701 O O . THR A 1 87 ? 3.678 -2.741 3.753 1.00 91.00 87 THR A O 1
ATOM 704 N N . PHE A 1 88 ? 2.701 -3.920 2.120 1.00 91.19 88 PHE A N 1
ATOM 705 C CA . PHE A 1 88 ? 1.383 -3.984 2.751 1.00 91.19 88 PHE A CA 1
ATOM 706 C C . PHE A 1 88 ? 1.400 -4.491 4.209 1.00 91.19 88 PHE A C 1
ATOM 708 O O . PHE A 1 88 ? 0.775 -3.839 5.044 1.00 91.19 88 PHE A O 1
ATOM 715 N N . PRO A 1 89 ? 2.128 -5.563 4.587 1.00 91.81 89 PRO A N 1
ATOM 716 C CA . PRO A 1 89 ? 2.226 -5.987 5.984 1.00 91.81 89 PRO A CA 1
ATOM 717 C C . PRO A 1 89 ? 2.733 -4.886 6.920 1.00 91.81 89 PRO A C 1
ATOM 719 O O . PRO A 1 89 ? 2.184 -4.721 8.003 1.00 91.81 89 PRO A O 1
ATOM 722 N N . HIS A 1 90 ? 3.706 -4.084 6.478 1.00 93.12 90 HIS A N 1
ATOM 723 C CA . HIS A 1 90 ? 4.245 -2.976 7.267 1.00 93.12 90 HIS A CA 1
ATOM 724 C C . HIS A 1 90 ? 3.235 -1.839 7.444 1.00 93.12 90 HIS A C 1
ATOM 726 O O . HIS A 1 90 ? 3.161 -1.248 8.518 1.00 93.12 90 HIS A O 1
ATOM 732 N N . LEU A 1 91 ? 2.424 -1.553 6.417 1.00 91.00 91 LEU A N 1
ATOM 733 C CA . LEU A 1 91 ? 1.308 -0.610 6.535 1.00 91.00 91 LEU A CA 1
ATOM 734 C C . LEU A 1 91 ? 0.295 -1.094 7.574 1.00 91.00 91 LEU A C 1
ATOM 736 O O . LEU A 1 91 ? -0.180 -0.311 8.394 1.00 91.00 91 LEU A O 1
ATOM 740 N N . VAL A 1 92 ? -0.044 -2.383 7.525 1.00 93.44 92 VAL A N 1
ATOM 741 C CA . VAL A 1 92 ? -0.984 -2.987 8.471 1.00 93.44 92 VAL A CA 1
ATOM 742 C C . VAL A 1 92 ? -0.412 -2.946 9.879 1.00 93.44 92 VAL A C 1
ATOM 744 O O . VAL A 1 92 ? -1.130 -2.552 10.786 1.00 93.44 92 VAL A O 1
ATOM 747 N N . ASP A 1 93 ? 0.861 -3.289 10.071 1.00 94.81 93 ASP A N 1
ATOM 748 C CA . ASP A 1 93 ? 1.516 -3.208 11.378 1.00 94.81 93 ASP A CA 1
ATOM 749 C C . ASP A 1 93 ? 1.479 -1.785 11.939 1.00 94.81 93 ASP A C 1
ATOM 751 O O . ASP A 1 93 ? 1.039 -1.612 13.070 1.00 94.81 93 ASP A O 1
ATOM 755 N N . LEU A 1 94 ? 1.806 -0.772 11.131 1.00 92.31 94 LEU A N 1
ATOM 756 C CA . LEU A 1 94 ? 1.742 0.632 11.542 1.00 92.31 94 LEU A CA 1
ATOM 757 C C . LEU A 1 94 ? 0.320 1.072 11.932 1.00 92.31 94 LEU A C 1
ATOM 759 O O . LEU A 1 94 ? 0.124 1.736 12.946 1.00 92.31 94 LEU A O 1
ATOM 763 N N . ILE A 1 95 ? -0.690 0.708 11.137 1.00 91.38 95 ILE A N 1
ATOM 764 C CA . ILE A 1 95 ? -2.096 1.033 11.435 1.00 91.38 95 ILE A CA 1
ATOM 765 C C . ILE A 1 95 ? -2.605 0.269 12.659 1.00 91.38 95 ILE A C 1
ATOM 767 O O . ILE A 1 95 ? -3.522 0.733 13.323 1.00 91.38 95 ILE A O 1
ATOM 771 N N . CYS A 1 96 ? -2.070 -0.914 12.933 1.00 95.38 96 CYS A N 1
ATOM 772 C CA . CYS A 1 96 ? -2.529 -1.782 14.011 1.00 95.38 96 CYS A CA 1
ATOM 773 C C . CYS A 1 96 ? -1.761 -1.586 15.317 1.00 95.38 96 CYS A C 1
ATOM 775 O O . CYS A 1 96 ? -2.211 -2.063 16.360 1.00 95.38 96 CYS A O 1
ATOM 777 N N . GLU A 1 97 ? -0.619 -0.907 15.269 1.00 94.69 97 GLU A N 1
ATOM 778 C CA . GLU A 1 97 ? 0.216 -0.628 16.426 1.00 94.69 97 GLU A CA 1
ATOM 779 C C . GLU A 1 97 ? -0.564 0.155 17.487 1.00 94.69 97 GLU A C 1
ATOM 781 O O . GLU A 1 97 ? -1.290 1.109 17.185 1.00 94.69 97 GLU A O 1
ATOM 786 N N . ASN A 1 98 ? -0.436 -0.295 18.738 1.00 94.75 98 ASN A N 1
ATOM 787 C CA . ASN A 1 98 ? -1.099 0.281 19.908 1.00 94.75 98 ASN A CA 1
ATOM 788 C C . ASN A 1 98 ? -2.597 0.537 19.689 1.00 94.75 98 ASN A C 1
ATOM 790 O O . ASN A 1 98 ? -3.089 1.622 19.979 1.00 94.75 98 ASN A O 1
ATOM 794 N N . ASP A 1 99 ? -3.332 -0.429 19.133 1.00 94.50 99 ASP A N 1
ATOM 795 C CA . ASP A 1 99 ? -4.756 -0.282 18.800 1.00 94.50 99 ASP A CA 1
ATOM 796 C C . ASP A 1 99 ? -5.033 0.937 17.903 1.00 94.50 99 ASP A C 1
ATOM 798 O O . ASP A 1 99 ? -5.965 1.709 18.140 1.00 94.50 99 ASP A O 1
ATOM 802 N N . GLY A 1 100 ? -4.177 1.145 16.904 1.00 91.19 100 GLY A N 1
ATOM 803 C CA . GLY A 1 100 ? -4.309 2.178 15.882 1.00 91.19 100 GLY A CA 1
ATOM 804 C C . GLY A 1 100 ? -4.038 3.592 16.340 1.00 91.19 100 GLY A C 1
ATOM 805 O O . GLY A 1 100 ? -4.673 4.531 15.865 1.00 91.19 100 GLY A O 1
ATOM 806 N N . GLU A 1 101 ? -3.055 3.763 17.219 1.00 91.00 101 GLU A N 1
ATOM 807 C CA . GLU A 1 101 ? -2.662 5.062 17.771 1.00 91.00 101 GLU A CA 1
ATOM 808 C C . GLU A 1 101 ? -2.409 6.119 16.701 1.00 91.00 101 GLU A C 1
ATOM 810 O O . GLU A 1 101 ? -2.842 7.261 16.859 1.00 91.00 101 GLU A O 1
ATOM 815 N N . ILE A 1 102 ? -1.806 5.740 15.573 1.00 87.62 102 ILE A N 1
ATOM 816 C CA . ILE A 1 102 ? -1.588 6.656 14.454 1.00 87.62 102 ILE A CA 1
ATOM 817 C C . ILE A 1 102 ? -2.885 7.301 13.951 1.00 87.62 102 ILE A C 1
ATOM 819 O O . ILE A 1 102 ? -2.873 8.483 13.630 1.00 87.62 102 ILE A O 1
ATOM 823 N N . LEU A 1 103 ? -4.010 6.580 13.947 1.00 84.69 103 LEU A N 1
ATOM 824 C CA . LEU A 1 103 ? -5.297 7.109 13.489 1.00 84.69 103 LEU A CA 1
ATOM 825 C C . LEU A 1 103 ? -5.930 8.079 14.495 1.00 84.69 103 LEU A C 1
ATOM 827 O O . LEU A 1 103 ? -6.701 8.937 14.082 1.00 84.69 103 LEU A O 1
ATOM 831 N N . PHE A 1 104 ? -5.581 7.979 15.781 1.00 84.00 104 PHE A N 1
ATOM 832 C CA . PHE A 1 104 ? -6.099 8.850 16.847 1.00 84.00 104 PHE A CA 1
ATOM 833 C C . PHE A 1 104 ? -5.183 10.030 17.187 1.00 84.00 104 PHE A C 1
ATOM 835 O O . PHE A 1 104 ? -5.648 11.013 17.759 1.00 84.00 104 PHE A O 1
ATOM 842 N N . ARG A 1 105 ? -3.886 9.955 16.855 1.00 83.12 105 ARG A N 1
ATOM 843 C CA . ARG A 1 105 ? -2.959 11.099 16.961 1.00 83.12 105 ARG A CA 1
ATOM 844 C C . ARG A 1 105 ? -3.254 12.173 15.918 1.00 83.12 105 ARG A C 1
ATOM 846 O O . ARG A 1 105 ? -2.934 13.340 16.128 1.00 83.12 105 ARG A O 1
ATOM 853 N N . LEU A 1 106 ? -3.848 11.779 14.796 1.00 78.50 106 LEU A N 1
ATOM 854 C CA . LEU A 1 106 ? -4.327 12.705 13.786 1.00 78.50 106 LEU A CA 1
ATOM 855 C C . LEU A 1 106 ? -5.609 13.360 14.302 1.00 78.50 106 LEU A C 1
ATOM 857 O O . LEU A 1 106 ? -6.616 12.682 14.491 1.00 78.50 106 LEU A O 1
ATOM 861 N N . ASP A 1 107 ? -5.590 14.677 14.513 1.00 72.00 107 ASP A N 1
ATOM 862 C CA . ASP A 1 107 ? -6.842 15.409 14.707 1.00 72.00 107 ASP A CA 1
ATOM 863 C C . ASP A 1 107 ? -7.745 15.272 13.464 1.00 72.00 107 ASP A C 1
ATOM 865 O O . ASP A 1 107 ? -7.285 14.921 12.375 1.00 72.00 107 ASP A O 1
ATOM 869 N N . GLU A 1 108 ? -9.044 15.547 13.605 1.00 69.25 108 GLU A N 1
ATOM 870 C CA . GLU A 1 108 ? -10.012 15.368 12.513 1.00 69.25 108 GLU A CA 1
ATOM 871 C C . GLU A 1 108 ? -9.629 16.156 11.241 1.00 69.25 108 GLU A C 1
ATOM 873 O O . GLU A 1 108 ? -9.838 15.687 10.115 1.00 69.25 108 GLU A O 1
ATOM 878 N N . ASN A 1 109 ? -8.996 17.326 11.392 1.00 72.44 109 ASN A N 1
ATOM 879 C CA . ASN A 1 109 ? -8.522 18.123 10.260 1.00 72.44 109 ASN A CA 1
ATOM 880 C C . ASN A 1 109 ? -7.338 17.448 9.555 1.00 72.44 109 ASN A C 1
ATOM 882 O O . ASN A 1 109 ? -7.288 17.416 8.323 1.00 72.44 109 ASN A O 1
ATOM 886 N N . ASN A 1 110 ? -6.386 16.912 10.311 1.00 76.06 110 ASN A N 1
ATOM 887 C CA . ASN A 1 110 ? -5.199 16.235 9.806 1.00 76.06 110 ASN A CA 1
ATOM 888 C C . ASN A 1 110 ? -5.536 14.862 9.223 1.00 76.06 110 ASN A C 1
ATOM 890 O O . ASN A 1 110 ? -5.013 14.520 8.163 1.00 76.06 110 ASN A O 1
ATOM 894 N N . TYR A 1 111 ? -6.473 14.123 9.820 1.00 77.25 111 TYR A N 1
ATOM 895 C CA . TYR A 1 111 ? -6.995 12.875 9.268 1.00 77.25 111 TYR A CA 1
ATOM 896 C C . TYR A 1 111 ? -7.601 13.100 7.878 1.00 77.25 111 TYR A C 1
ATOM 898 O O . TYR A 1 111 ? -7.191 12.465 6.905 1.00 77.25 111 TYR A O 1
ATOM 906 N N . ASN A 1 112 ? -8.512 14.070 7.745 1.00 79.94 112 ASN A N 1
ATOM 907 C CA . ASN A 1 112 ? -9.150 14.381 6.465 1.00 79.94 112 ASN A CA 1
ATOM 908 C C . ASN A 1 112 ? -8.143 14.863 5.412 1.00 79.94 112 ASN A C 1
ATOM 910 O O . ASN A 1 112 ? -8.174 14.395 4.269 1.00 79.94 112 ASN A O 1
ATOM 914 N N . LYS A 1 113 ? -7.206 15.744 5.791 1.00 81.88 113 LYS A N 1
ATOM 915 C CA . LYS A 1 113 ? -6.099 16.157 4.910 1.00 81.88 113 LYS A CA 1
ATOM 916 C C . LYS A 1 113 ? -5.260 14.966 4.469 1.00 81.88 113 LYS A C 1
ATOM 918 O O . LYS A 1 113 ? -4.903 14.890 3.297 1.00 81.88 113 LYS A O 1
ATOM 923 N N . CYS A 1 114 ? -4.986 14.031 5.373 1.00 82.88 114 CYS A N 1
ATOM 924 C CA . CYS A 1 114 ? -4.188 12.857 5.065 1.00 82.88 114 CYS A CA 1
ATOM 925 C C . CYS A 1 114 ? -4.905 11.913 4.094 1.00 82.88 114 CYS A C 1
ATOM 927 O O . CYS A 1 114 ? -4.319 11.491 3.100 1.00 82.88 114 CYS A O 1
ATOM 929 N N . ILE A 1 115 ? -6.201 11.655 4.296 1.00 81.81 115 ILE A N 1
ATOM 930 C CA . ILE A 1 115 ? -7.012 10.868 3.354 1.00 81.81 115 ILE A CA 1
ATOM 931 C C . ILE A 1 115 ? -7.032 11.517 1.964 1.00 81.81 115 ILE A C 1
ATOM 933 O O . ILE A 1 115 ? -6.923 10.817 0.952 1.00 81.81 115 ILE A O 1
ATOM 937 N N . VAL A 1 116 ? -7.150 12.847 1.894 1.00 84.19 116 VAL A N 1
ATOM 938 C CA . VAL A 1 116 ? -7.057 13.588 0.628 1.00 84.19 116 VAL A CA 1
ATOM 939 C C . VAL A 1 116 ? -5.666 13.434 0.015 1.00 84.19 116 VAL A C 1
ATOM 941 O O . VAL A 1 116 ? -5.574 13.096 -1.162 1.00 84.19 116 VAL A O 1
ATOM 944 N N . ALA A 1 117 ? -4.597 13.606 0.796 1.00 84.44 117 ALA A N 1
ATOM 945 C CA . ALA A 1 117 ? -3.220 13.467 0.329 1.00 84.44 117 ALA A CA 1
ATOM 946 C C . ALA A 1 117 ? -2.943 12.065 -0.234 1.00 84.44 117 ALA A C 1
ATOM 948 O O . ALA A 1 117 ? -2.458 11.951 -1.356 1.00 84.44 117 ALA A O 1
ATOM 949 N N . VAL A 1 118 ? -3.324 11.000 0.477 1.00 82.50 118 VAL A N 1
ATOM 950 C CA . VAL A 1 118 ? -3.146 9.607 0.027 1.00 82.50 118 VAL A CA 1
ATOM 951 C C . VAL A 1 118 ? -3.877 9.348 -1.294 1.00 82.50 118 VAL A C 1
ATOM 953 O O . VAL A 1 118 ? -3.310 8.747 -2.210 1.00 82.50 118 VAL A O 1
ATOM 956 N N . LYS A 1 119 ? -5.117 9.834 -1.437 1.00 80.62 119 LYS A N 1
ATOM 957 C CA . LYS A 1 119 ? -5.863 9.739 -2.705 1.00 80.62 119 LYS A CA 1
ATOM 958 C C . LYS A 1 119 ? -5.174 10.519 -3.827 1.00 80.62 119 LYS A C 1
ATOM 960 O O . LYS A 1 119 ? -5.102 10.034 -4.957 1.00 80.62 119 LYS A O 1
ATOM 965 N N . ASP A 1 120 ? -4.658 11.701 -3.510 1.00 83.62 120 ASP A N 1
ATOM 966 C CA . ASP A 1 120 ? -4.018 12.601 -4.465 1.00 83.62 120 ASP A CA 1
ATOM 967 C C . ASP A 1 120 ? -2.671 12.065 -4.968 1.00 83.62 120 ASP A C 1
ATOM 969 O O . ASP A 1 120 ? -2.341 12.269 -6.133 1.00 83.62 120 ASP A O 1
ATOM 973 N N . ILE A 1 121 ? -1.924 11.302 -4.158 1.00 82.88 121 ILE A N 1
ATOM 974 C CA . ILE A 1 121 ? -0.659 10.662 -4.572 1.00 82.88 121 ILE A CA 1
ATOM 975 C C . ILE A 1 121 ? -0.867 9.775 -5.799 1.00 82.88 121 ILE A C 1
ATOM 977 O O . ILE A 1 121 ? -0.129 9.885 -6.781 1.00 82.88 121 ILE A O 1
ATOM 981 N N . ARG A 1 122 ? -1.910 8.935 -5.786 1.00 73.38 122 ARG A N 1
ATOM 982 C CA . ARG A 1 122 ? -2.224 8.066 -6.928 1.00 73.38 122 ARG A CA 1
ATOM 983 C C . ARG A 1 122 ? -2.514 8.879 -8.191 1.00 73.38 122 ARG A C 1
ATOM 985 O O . ARG A 1 122 ? -2.085 8.495 -9.273 1.00 73.38 122 ARG A O 1
ATOM 992 N N . LEU A 1 123 ? -3.249 9.982 -8.054 1.00 76.94 123 LEU A N 1
ATOM 993 C CA . LEU A 1 123 ? -3.716 10.786 -9.184 1.00 76.94 123 LEU A CA 1
ATOM 994 C C . LEU A 1 123 ? -2.654 11.750 -9.721 1.00 76.94 123 LEU A C 1
ATOM 996 O O . LEU A 1 123 ? -2.632 12.024 -10.919 1.00 76.94 123 LEU A O 1
ATOM 1000 N N . THR A 1 124 ? -1.774 12.267 -8.870 1.00 81.31 124 THR A N 1
ATOM 1001 C CA . THR A 1 124 ? -0.855 13.357 -9.234 1.00 81.31 124 THR A CA 1
ATOM 1002 C C . THR A 1 124 ? 0.597 12.912 -9.293 1.00 81.31 124 THR A C 1
ATOM 1004 O O . THR A 1 124 ? 1.306 13.306 -10.214 1.00 81.31 124 THR A O 1
ATOM 1007 N N . CYS A 1 125 ? 1.032 12.050 -8.373 1.00 83.06 125 CYS A N 1
ATOM 1008 C CA . CYS A 1 125 ? 2.419 11.595 -8.313 1.00 83.06 125 CYS A CA 1
ATOM 1009 C C . CYS A 1 125 ? 2.660 10.370 -9.194 1.00 83.06 125 CYS A C 1
ATOM 1011 O O . CYS A 1 125 ? 3.682 10.291 -9.868 1.00 83.06 125 CYS A O 1
ATOM 1013 N N . ALA A 1 126 ? 1.715 9.427 -9.216 1.00 75.44 126 ALA A N 1
ATOM 1014 C CA . ALA A 1 126 ? 1.889 8.162 -9.927 1.00 75.44 126 ALA A CA 1
ATOM 1015 C C . ALA A 1 126 ? 1.385 8.187 -11.383 1.00 75.44 126 ALA A C 1
ATOM 1017 O O . ALA A 1 126 ? 1.713 7.292 -12.153 1.00 75.44 126 ALA A O 1
ATOM 1018 N N . THR A 1 127 ? 0.630 9.209 -11.808 1.00 72.62 127 THR A N 1
ATOM 1019 C CA . THR A 1 127 ? 0.117 9.319 -13.191 1.00 72.62 127 THR A CA 1
ATOM 1020 C C . THR A 1 127 ? 1.210 9.306 -14.270 1.00 72.62 127 THR A C 1
ATOM 1022 O O . THR A 1 127 ? 1.037 8.584 -15.253 1.00 72.62 127 THR A O 1
ATOM 1025 N N . PRO A 1 128 ? 2.327 10.053 -14.144 1.00 69.06 128 PRO A N 1
ATOM 1026 C CA . PRO A 1 128 ? 3.412 9.991 -15.126 1.00 69.06 128 PRO A CA 1
ATOM 1027 C C . PRO A 1 128 ? 4.019 8.592 -15.234 1.00 69.06 128 PRO A C 1
ATOM 1029 O O . PRO A 1 128 ? 4.311 8.142 -16.337 1.00 69.06 128 PRO A O 1
ATOM 1032 N N . LEU A 1 129 ? 4.139 7.898 -14.097 1.00 69.56 129 LEU A N 1
ATOM 1033 C CA . LEU A 1 129 ? 4.592 6.516 -14.047 1.00 69.56 129 LEU A CA 1
ATOM 1034 C C . LEU A 1 129 ? 3.569 5.620 -14.750 1.00 69.56 129 LEU A C 1
ATOM 1036 O O . LEU A 1 129 ? 3.885 5.086 -15.798 1.00 69.56 129 LEU A O 1
ATOM 1040 N N . PHE A 1 130 ? 2.314 5.556 -14.296 1.00 68.50 130 PHE A N 1
ATOM 1041 C CA . PHE A 1 130 ? 1.280 4.685 -14.877 1.00 68.50 130 PHE A CA 1
ATOM 1042 C C . PHE A 1 130 ? 1.021 4.891 -16.377 1.00 68.50 130 PHE A C 1
ATOM 1044 O O . PHE A 1 130 ? 0.630 3.944 -17.051 1.0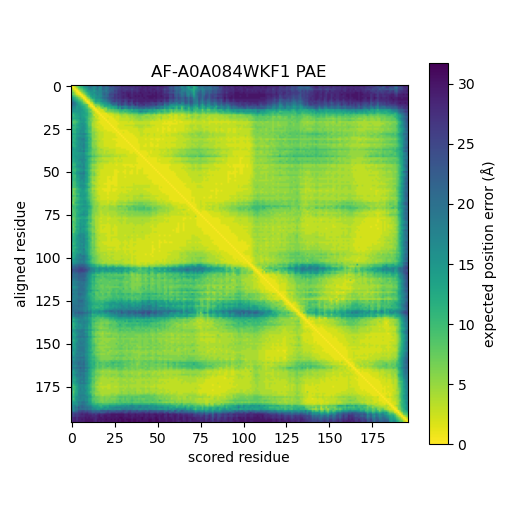0 68.50 130 PHE A O 1
ATOM 1051 N N . ARG A 1 131 ? 1.235 6.098 -16.916 1.00 64.81 131 ARG A N 1
ATOM 1052 C CA . ARG A 1 131 ? 1.107 6.363 -18.361 1.00 64.81 131 ARG A CA 1
ATOM 1053 C C . ARG A 1 131 ? 2.227 5.757 -19.200 1.00 64.81 131 ARG A C 1
ATOM 1055 O O . ARG A 1 131 ? 2.002 5.500 -20.373 1.00 64.81 131 ARG A O 1
ATOM 1062 N N . LEU A 1 132 ? 3.413 5.592 -18.623 1.00 61.12 132 LEU A N 1
ATOM 1063 C CA . LEU A 1 132 ? 4.619 5.135 -19.316 1.00 61.12 132 LEU A CA 1
ATOM 1064 C C . LEU A 1 132 ? 5.030 3.717 -18.888 1.00 61.12 132 LEU A C 1
ATOM 1066 O O . LEU A 1 132 ? 5.790 3.057 -19.584 1.00 61.12 132 LEU A O 1
ATOM 1070 N N . TYR A 1 133 ? 4.521 3.253 -17.747 1.00 66.12 133 TYR A N 1
ATOM 1071 C CA . TYR A 1 133 ? 4.990 2.073 -17.027 1.00 66.12 133 TYR A CA 1
ATOM 1072 C C . TYR A 1 133 ? 4.784 0.758 -17.775 1.00 66.12 133 TYR A C 1
ATOM 1074 O O . TYR A 1 133 ? 5.628 -0.129 -17.698 1.00 66.12 133 TYR A O 1
ATOM 1082 N N . ASN A 1 134 ? 3.683 0.641 -18.521 1.00 63.53 134 ASN A N 1
ATOM 1083 C CA . ASN A 1 134 ? 3.395 -0.568 -19.292 1.00 63.53 134 ASN A CA 1
ATOM 1084 C C . ASN A 1 134 ? 4.382 -0.769 -20.453 1.00 63.53 134 ASN A C 1
ATOM 1086 O O . ASN A 1 134 ? 4.555 -1.897 -20.898 1.00 63.53 134 ASN A O 1
ATOM 1090 N N . ASP A 1 135 ? 5.059 0.296 -20.895 1.00 72.19 135 ASP A N 1
ATOM 1091 C CA . ASP A 1 135 ? 6.008 0.257 -22.013 1.00 72.19 135 ASP A CA 1
ATOM 1092 C C . ASP A 1 135 ? 7.467 0.119 -21.543 1.00 72.19 135 ASP A C 1
ATOM 1094 O O . ASP A 1 135 ? 8.393 0.128 -22.358 1.00 72.19 135 ASP A O 1
ATOM 1098 N N . TRP A 1 136 ? 7.710 0.064 -20.230 1.00 80.00 136 TRP A N 1
ATOM 1099 C CA . TRP A 1 136 ? 9.061 0.029 -19.678 1.00 80.00 136 TRP A CA 1
ATOM 1100 C C . TRP A 1 136 ? 9.526 -1.396 -19.420 1.00 80.00 136 TRP A C 1
ATOM 1102 O O . TRP A 1 136 ? 8.909 -2.145 -18.666 1.00 80.00 136 TRP A O 1
ATOM 1112 N N . ASP A 1 137 ? 10.692 -1.718 -19.971 1.00 83.75 137 ASP A N 1
ATOM 1113 C CA . ASP A 1 137 ? 11.476 -2.864 -19.539 1.00 83.75 137 ASP A CA 1
ATOM 1114 C C . ASP A 1 137 ? 12.148 -2.533 -18.196 1.00 83.75 137 ASP A C 1
ATOM 1116 O O . ASP A 1 137 ? 13.130 -1.783 -18.134 1.00 83.75 137 ASP A O 1
ATOM 1120 N N . MET A 1 138 ? 11.592 -3.076 -17.111 1.00 82.31 138 MET A N 1
ATOM 1121 C CA . MET A 1 138 ? 12.079 -2.846 -15.746 1.00 82.31 138 MET A CA 1
ATOM 1122 C C . MET A 1 138 ? 13.515 -3.336 -15.537 1.00 82.31 138 MET A C 1
ATOM 1124 O O . MET A 1 138 ? 14.227 -2.786 -14.690 1.00 82.31 138 MET A O 1
ATOM 1128 N N . SER A 1 139 ? 13.962 -4.315 -16.326 1.00 84.38 139 SER A N 1
ATOM 1129 C CA . SER A 1 139 ? 15.321 -4.849 -16.258 1.00 84.38 139 SER A CA 1
ATOM 1130 C C . SER A 1 139 ? 16.355 -3.945 -16.949 1.00 84.38 139 SER A C 1
ATOM 1132 O O . SER A 1 139 ? 17.540 -4.003 -16.616 1.00 84.38 139 SER A O 1
ATOM 1134 N N . HIS A 1 140 ? 15.919 -3.026 -17.824 1.00 87.56 140 HIS A N 1
ATOM 1135 C CA . HIS A 1 140 ? 16.784 -2.130 -18.608 1.00 87.56 140 HIS A CA 1
ATOM 1136 C C . HIS A 1 140 ? 16.408 -0.640 -18.485 1.00 87.56 140 HIS A C 1
ATOM 1138 O O . HIS A 1 140 ? 16.511 0.126 -19.448 1.00 87.56 140 HIS A O 1
ATOM 1144 N N . LEU A 1 141 ? 15.999 -0.191 -17.293 1.00 87.38 141 LEU A N 1
ATOM 1145 C CA . LEU A 1 141 ? 15.634 1.212 -17.064 1.00 87.38 141 LEU A CA 1
ATOM 1146 C C . LEU A 1 141 ? 16.805 2.184 -17.298 1.00 87.38 141 LEU A C 1
ATOM 1148 O O . LEU A 1 141 ? 17.894 2.069 -16.731 1.00 87.38 141 LEU A O 1
ATOM 1152 N N . THR A 1 142 ? 16.546 3.220 -18.093 1.00 89.38 142 THR A N 1
ATOM 1153 C CA . THR A 1 142 ? 17.472 4.330 -18.349 1.00 89.38 142 THR A CA 1
ATOM 1154 C C . THR A 1 142 ? 17.568 5.290 -17.160 1.00 89.38 142 THR A C 1
ATOM 1156 O O . THR A 1 142 ? 16.686 5.361 -16.305 1.00 89.38 142 THR A O 1
ATOM 1159 N N . THR A 1 143 ? 18.608 6.136 -17.138 1.00 87.12 143 THR A N 1
ATOM 1160 C CA . THR A 1 143 ? 18.744 7.215 -16.138 1.00 87.12 143 THR A CA 1
ATOM 1161 C C . THR A 1 143 ? 17.513 8.117 -16.065 1.00 87.12 143 THR A C 1
ATOM 1163 O O . THR A 1 143 ? 17.101 8.486 -14.970 1.00 87.12 143 THR A O 1
ATOM 1166 N N . SER A 1 144 ? 16.909 8.449 -17.209 1.00 87.38 144 SER A N 1
ATOM 1167 C CA . SER A 1 144 ? 15.718 9.301 -17.236 1.00 87.38 144 SER A CA 1
ATOM 1168 C C . SER A 1 144 ? 14.505 8.607 -16.619 1.00 87.38 144 SER A C 1
ATOM 1170 O O . SER A 1 144 ? 13.766 9.240 -15.873 1.00 87.38 144 SER A O 1
ATOM 1172 N N . GLN A 1 145 ? 14.303 7.315 -16.898 1.00 87.12 145 GLN A N 1
ATOM 1173 C CA . GLN A 1 145 ? 13.192 6.541 -16.326 1.00 87.12 145 GLN A CA 1
ATOM 1174 C C . GLN A 1 145 ? 13.351 6.381 -14.812 1.00 87.12 145 GLN A C 1
ATOM 1176 O O . GLN A 1 145 ? 12.401 6.585 -14.061 1.00 87.12 145 GLN A O 1
ATOM 1181 N N . CYS A 1 146 ? 14.577 6.133 -14.353 1.00 89.25 146 CYS A N 1
ATOM 1182 C CA . CYS 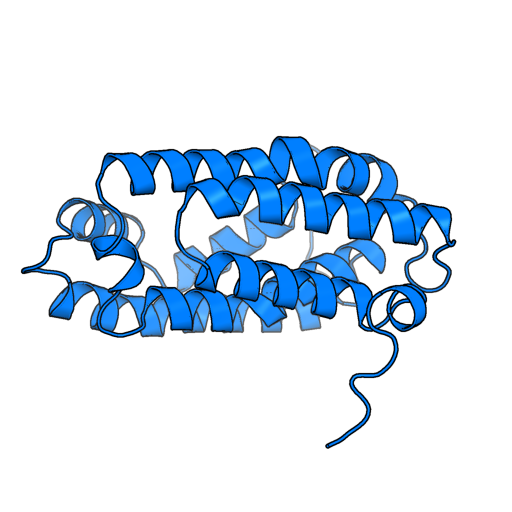A 1 146 ? 14.925 6.161 -12.938 1.00 89.25 146 CYS A CA 1
ATOM 1183 C C . CYS A 1 146 ? 14.596 7.526 -12.296 1.00 89.25 146 CYS A C 1
ATOM 1185 O O . CYS A 1 146 ? 13.976 7.568 -11.234 1.00 89.25 146 CYS A O 1
ATOM 1187 N N . GLY A 1 147 ? 14.927 8.640 -12.959 1.00 88.81 147 GLY A N 1
ATOM 1188 C CA . GLY A 1 147 ? 14.558 9.986 -12.501 1.00 88.81 147 GLY A CA 1
ATOM 1189 C C . GLY A 1 147 ? 13.053 10.153 -12.272 1.00 88.81 147 GLY A C 1
ATOM 1190 O O . GLY A 1 147 ? 12.651 10.644 -11.224 1.00 88.81 147 GLY A O 1
ATOM 1191 N N . VAL A 1 148 ? 12.218 9.644 -13.184 1.00 87.88 148 VAL A N 1
ATOM 1192 C CA . VAL A 1 148 ? 10.749 9.686 -13.048 1.00 87.88 148 VAL A CA 1
ATOM 1193 C C . VAL A 1 148 ? 10.255 8.888 -11.833 1.00 87.88 148 VAL A C 1
ATOM 1195 O O . VAL A 1 148 ? 9.358 9.350 -11.126 1.00 87.88 148 VAL A O 1
ATOM 1198 N N . ILE A 1 149 ? 10.836 7.714 -11.554 1.00 87.38 149 ILE A N 1
ATOM 1199 C CA . ILE A 1 149 ? 10.485 6.912 -10.365 1.00 87.38 149 ILE A CA 1
ATOM 1200 C C . ILE A 1 149 ? 10.831 7.679 -9.079 1.00 87.38 149 ILE A C 1
ATOM 1202 O O . ILE A 1 149 ? 10.025 7.738 -8.148 1.00 87.38 149 ILE A O 1
ATOM 1206 N N . ASN A 1 150 ? 11.996 8.325 -9.042 1.00 88.88 150 ASN A N 1
ATOM 1207 C CA . ASN A 1 150 ? 12.416 9.114 -7.888 1.00 88.88 150 ASN A CA 1
ATOM 1208 C C . ASN A 1 150 ? 11.596 10.415 -7.731 1.00 88.88 150 ASN A C 1
ATOM 1210 O O . ASN A 1 150 ? 11.252 10.812 -6.617 1.00 88.88 150 ASN A O 1
ATOM 1214 N N . ASP A 1 151 ? 11.191 11.055 -8.828 1.00 89.00 151 ASP A N 1
ATOM 1215 C CA . ASP A 1 151 ? 10.294 12.216 -8.789 1.00 89.00 151 ASP A CA 1
ATOM 1216 C C . ASP A 1 151 ? 8.916 11.850 -8.225 1.00 89.00 151 ASP A C 1
ATOM 1218 O O . ASP A 1 151 ? 8.334 12.623 -7.453 1.00 89.00 151 ASP A O 1
ATOM 1222 N N . MET A 1 152 ? 8.416 10.646 -8.534 1.00 87.50 152 MET A N 1
ATOM 1223 C CA . MET A 1 152 ? 7.210 10.102 -7.906 1.00 87.50 152 MET A CA 1
ATOM 1224 C C . MET A 1 152 ? 7.393 9.976 -6.388 1.00 87.50 152 MET A C 1
ATOM 1226 O O . MET A 1 152 ? 6.496 10.381 -5.644 1.00 87.50 152 MET A O 1
ATOM 12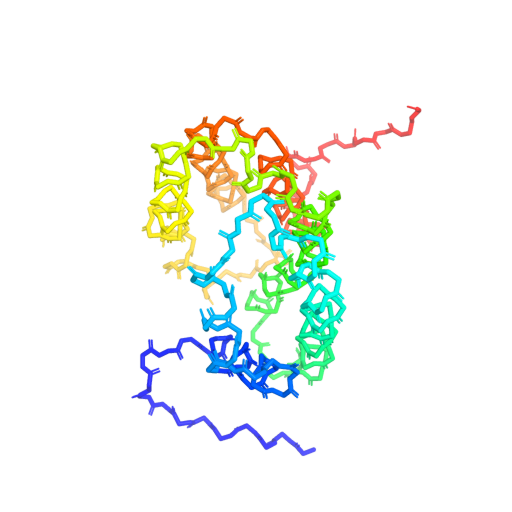30 N N . LYS A 1 153 ? 8.549 9.481 -5.916 1.00 89.31 153 LYS A N 1
ATOM 1231 C CA . LYS A 1 153 ? 8.878 9.424 -4.481 1.00 89.31 153 LYS A CA 1
ATOM 1232 C C . LYS A 1 153 ? 8.810 10.796 -3.834 1.00 89.31 153 LYS A C 1
ATOM 1234 O O . LYS A 1 153 ? 8.060 10.997 -2.880 1.00 89.31 153 LYS A O 1
ATOM 1239 N N . HIS A 1 154 ? 9.537 11.763 -4.383 1.00 89.75 154 HIS A N 1
ATOM 1240 C CA . HIS A 1 154 ? 9.554 13.115 -3.838 1.00 89.75 154 HIS A CA 1
ATOM 1241 C C . HIS A 1 154 ? 8.175 13.779 -3.868 1.00 89.75 154 HIS A C 1
ATOM 1243 O O . HIS A 1 154 ? 7.827 14.513 -2.943 1.00 89.75 154 HIS A O 1
ATOM 1249 N N . CYS A 1 155 ? 7.375 13.531 -4.905 1.00 90.25 155 CYS A N 1
ATOM 1250 C CA . CYS A 1 155 ? 5.996 14.002 -4.959 1.00 90.25 155 CYS A CA 1
ATOM 1251 C C . CYS A 1 155 ? 5.153 13.417 -3.822 1.00 90.25 155 CYS A C 1
ATOM 1253 O O . CYS A 1 155 ? 4.469 14.174 -3.131 1.00 90.25 155 CYS A O 1
ATOM 1255 N N . ALA A 1 156 ? 5.234 12.105 -3.601 1.00 89.56 156 ALA A N 1
ATOM 1256 C CA . ALA A 1 156 ? 4.429 11.429 -2.597 1.00 89.56 156 ALA A CA 1
ATOM 1257 C C . ALA A 1 156 ? 4.796 11.842 -1.170 1.00 89.56 156 ALA A C 1
ATOM 1259 O O . ALA A 1 156 ? 3.909 12.231 -0.414 1.00 89.56 156 ALA A O 1
ATOM 1260 N N . VAL A 1 157 ? 6.089 11.876 -0.837 1.00 88.88 157 VAL A N 1
ATOM 1261 C CA . VAL A 1 157 ? 6.574 12.327 0.481 1.00 88.88 157 VAL A CA 1
ATOM 1262 C C . VAL A 1 157 ? 6.132 13.768 0.763 1.00 88.88 157 VAL A C 1
ATOM 1264 O O . VAL A 1 157 ? 5.623 14.075 1.835 1.00 88.88 157 VAL A O 1
ATOM 1267 N N . ARG A 1 158 ? 6.200 14.673 -0.227 1.00 88.75 158 ARG A N 1
ATOM 1268 C CA . ARG A 1 158 ? 5.693 16.049 -0.046 1.00 88.75 158 ARG A CA 1
ATOM 1269 C C . ARG A 1 158 ? 4.199 16.106 0.284 1.00 88.75 158 ARG A C 1
ATOM 1271 O O . ARG A 1 158 ? 3.781 17.029 0.979 1.00 88.75 158 ARG A O 1
ATOM 1278 N N . LYS A 1 159 ? 3.395 15.177 -0.236 1.00 87.69 159 LYS A N 1
ATOM 1279 C CA . LYS A 1 159 ? 1.956 15.095 0.057 1.00 87.69 159 LYS A CA 1
ATOM 1280 C C . LYS A 1 159 ? 1.714 14.491 1.440 1.00 87.69 159 LYS A C 1
ATOM 1282 O O . LYS A 1 159 ? 0.895 15.024 2.183 1.00 87.69 159 LYS A O 1
ATOM 1287 N N . LEU A 1 160 ? 2.449 13.441 1.800 1.00 87.12 160 LEU A N 1
ATOM 1288 C CA . LEU A 1 160 ? 2.351 12.774 3.101 1.00 87.12 160 LEU A CA 1
ATOM 1289 C C . LEU A 1 160 ? 2.832 13.649 4.265 1.00 87.12 160 LEU A C 1
ATOM 1291 O O . LEU A 1 160 ? 2.235 13.586 5.336 1.00 87.12 160 LEU A O 1
ATOM 1295 N N . ASN A 1 161 ? 3.758 14.586 4.035 1.00 85.06 161 ASN A N 1
ATOM 1296 C CA . ASN A 1 161 ? 4.122 15.612 5.021 1.00 85.06 161 ASN A CA 1
ATOM 1297 C C . ASN A 1 161 ? 2.905 16.386 5.575 1.00 85.06 161 ASN A C 1
ATOM 1299 O O . ASN A 1 161 ? 2.927 16.850 6.716 1.00 85.06 161 ASN A O 1
ATOM 1303 N N . MET A 1 162 ? 1.820 16.523 4.800 1.00 82.38 162 MET A N 1
ATOM 1304 C CA . MET A 1 162 ? 0.585 17.176 5.263 1.00 82.38 162 MET A CA 1
ATOM 1305 C C . MET A 1 162 ? -0.170 16.360 6.320 1.00 82.38 162 MET A C 1
ATOM 1307 O O . MET A 1 162 ? -0.989 16.929 7.040 1.00 82.38 162 MET A O 1
ATOM 1311 N N . CYS A 1 163 ? 0.096 15.055 6.416 1.00 82.19 163 CYS A N 1
ATOM 1312 C CA . CYS A 1 163 ? -0.448 14.178 7.447 1.00 82.19 163 CYS A CA 1
ATOM 1313 C C . CYS A 1 163 ? 0.194 14.421 8.819 1.00 82.19 163 CYS A C 1
ATOM 1315 O O . CYS A 1 163 ? -0.379 13.991 9.809 1.00 82.19 163 CYS A O 1
ATOM 1317 N N . GLN A 1 164 ? 1.368 15.068 8.896 1.00 81.75 164 GLN A N 1
ATOM 1318 C CA . GLN A 1 164 ? 2.147 15.197 10.140 1.00 81.75 164 GLN A CA 1
ATOM 1319 C C . GLN A 1 164 ? 2.422 13.840 10.825 1.00 81.75 164 GLN A C 1
ATOM 1321 O O . GLN A 1 164 ? 2.489 13.750 12.047 1.00 81.75 164 GLN A O 1
ATOM 1326 N N . ALA A 1 165 ? 2.582 12.787 10.020 1.00 80.75 165 ALA A N 1
ATOM 1327 C CA . ALA A 1 165 ? 2.819 11.416 10.458 1.00 80.75 165 ALA A CA 1
ATOM 1328 C C . ALA A 1 165 ? 4.057 10.862 9.726 1.00 80.75 165 ALA A C 1
ATOM 1330 O O . ALA A 1 165 ? 3.906 10.250 8.664 1.00 80.75 165 ALA A O 1
ATOM 1331 N N . PRO A 1 166 ? 5.279 11.108 10.239 1.00 86.00 166 PRO A N 1
ATOM 1332 C CA . PRO A 1 166 ? 6.531 10.714 9.575 1.00 86.00 166 PRO A CA 1
ATOM 1333 C C . PRO A 1 166 ? 6.658 9.196 9.355 1.00 86.00 166 PRO A C 1
ATOM 1335 O O . PRO A 1 166 ? 7.428 8.729 8.510 1.00 86.00 166 PRO A O 1
ATOM 1338 N N . GLU A 1 167 ? 5.883 8.396 10.083 1.00 87.12 167 GLU A N 1
ATOM 1339 C CA . GLU A 1 167 ? 5.796 6.953 9.881 1.00 87.12 167 GLU A CA 1
ATOM 1340 C C . GLU A 1 167 ? 5.197 6.598 8.505 1.00 87.12 167 GLU A C 1
ATOM 1342 O O . GLU A 1 167 ? 5.590 5.596 7.903 1.00 87.12 167 GLU A O 1
ATOM 1347 N N . LEU A 1 168 ? 4.303 7.436 7.961 1.00 84.44 168 LEU A N 1
ATOM 1348 C CA . LEU A 1 168 ? 3.753 7.257 6.612 1.00 84.44 168 LEU A CA 1
ATOM 1349 C C . LEU A 1 168 ? 4.788 7.563 5.525 1.00 84.44 168 LEU A C 1
ATOM 1351 O O . LEU A 1 168 ? 4.829 6.856 4.517 1.00 84.44 168 LEU A O 1
ATOM 1355 N N . ASP A 1 169 ? 5.650 8.559 5.742 1.00 86.12 169 ASP A N 1
ATOM 1356 C CA . ASP A 1 169 ? 6.767 8.851 4.835 1.00 86.12 169 ASP A CA 1
ATOM 1357 C C . ASP A 1 169 ? 7.730 7.662 4.785 1.00 86.12 169 ASP A C 1
ATOM 1359 O O . ASP 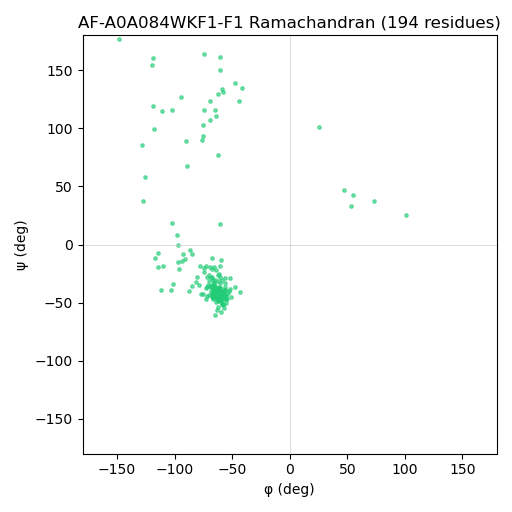A 1 169 ? 8.091 7.188 3.710 1.00 86.12 169 ASP A O 1
ATOM 1363 N N . SER A 1 170 ? 8.064 7.110 5.956 1.00 87.94 170 SER A N 1
ATOM 1364 C CA . SER A 1 170 ? 8.939 5.937 6.088 1.00 87.94 170 SER A CA 1
ATOM 1365 C C . SER A 1 170 ? 8.373 4.705 5.373 1.00 87.94 170 SER A C 1
ATOM 1367 O O . SER A 1 170 ? 9.108 3.926 4.759 1.00 87.94 170 SER A O 1
ATOM 1369 N N . LEU A 1 171 ? 7.052 4.528 5.417 1.00 87.75 171 LEU A N 1
ATOM 1370 C CA . LEU A 1 171 ? 6.369 3.459 4.698 1.00 87.75 171 LEU A CA 1
ATOM 1371 C C . LEU A 1 171 ? 6.412 3.667 3.178 1.00 87.75 171 LEU A C 1
ATOM 1373 O O . LEU A 1 171 ? 6.611 2.708 2.429 1.00 87.75 171 LEU A O 1
ATOM 1377 N N . TYR A 1 172 ? 6.245 4.904 2.713 1.00 86.94 172 TYR A N 1
ATOM 1378 C CA . TYR A 1 172 ? 6.360 5.207 1.290 1.00 86.94 172 TYR A CA 1
ATOM 1379 C C . TYR A 1 172 ? 7.798 5.014 0.789 1.00 86.94 172 TYR A C 1
ATOM 1381 O O . TYR A 1 172 ? 8.013 4.479 -0.299 1.00 86.94 172 TYR A O 1
ATOM 1389 N N . ASP A 1 173 ? 8.788 5.384 1.597 1.00 89.56 173 ASP A N 1
ATOM 1390 C CA . ASP A 1 173 ? 10.201 5.136 1.322 1.00 89.56 173 ASP A CA 1
ATOM 1391 C C . ASP A 1 173 ? 10.493 3.641 1.186 1.00 89.56 173 ASP A C 1
ATOM 1393 O O . ASP A 1 173 ? 11.170 3.234 0.240 1.00 89.56 173 ASP A O 1
ATOM 1397 N N . ARG A 1 17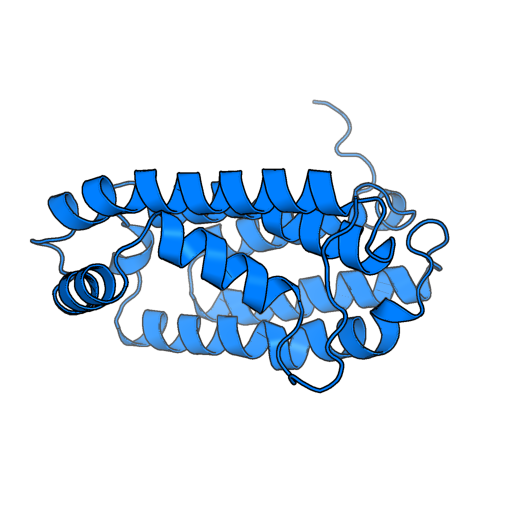4 ? 9.913 2.810 2.060 1.00 90.25 174 ARG A N 1
ATOM 1398 C CA . ARG A 1 174 ? 9.962 1.350 1.917 1.00 90.25 174 ARG A CA 1
ATOM 1399 C C . ARG A 1 174 ? 9.367 0.898 0.587 1.00 90.25 174 ARG A C 1
ATOM 1401 O O . ARG A 1 174 ? 10.043 0.176 -0.137 1.00 90.25 174 ARG A O 1
ATOM 1408 N N . PHE A 1 175 ? 8.158 1.344 0.245 1.00 89.62 175 PHE A N 1
ATOM 1409 C CA . PHE A 1 175 ? 7.533 1.006 -1.037 1.00 89.62 175 PHE A CA 1
ATOM 1410 C C . PHE A 1 175 ? 8.426 1.369 -2.226 1.00 89.62 175 PHE A C 1
ATOM 1412 O O . PHE A 1 175 ? 8.625 0.555 -3.126 1.00 89.62 175 PHE A O 1
ATOM 1419 N N . HIS A 1 176 ? 8.994 2.574 -2.224 1.00 90.44 176 HIS A N 1
ATOM 1420 C CA . HIS A 1 176 ? 9.899 3.010 -3.279 1.00 90.44 176 HIS A CA 1
ATOM 1421 C C . HIS A 1 176 ? 11.144 2.122 -3.369 1.00 90.44 176 HIS A C 1
ATOM 1423 O O . HIS A 1 176 ? 11.528 1.715 -4.462 1.00 90.44 176 HIS A O 1
ATOM 1429 N N . ASN A 1 177 ? 11.765 1.805 -2.233 1.00 91.25 177 ASN A N 1
ATOM 1430 C CA . ASN A 1 177 ? 12.965 0.974 -2.198 1.00 91.25 177 ASN A CA 1
ATOM 1431 C C . ASN A 1 177 ? 12.674 -0.450 -2.689 1.00 91.25 177 ASN A C 1
ATOM 1433 O O . ASN A 1 177 ? 13.474 -1.008 -3.435 1.00 91.25 177 ASN A O 1
ATOM 1437 N N . GLU A 1 178 ? 11.511 -1.002 -2.340 1.00 90.25 178 GLU A N 1
ATOM 1438 C CA . GLU A 1 178 ? 11.020 -2.277 -2.868 1.00 90.25 178 GLU A CA 1
ATOM 1439 C C . GLU A 1 178 ? 10.782 -2.223 -4.383 1.00 90.25 178 GLU A C 1
ATOM 1441 O O . GLU A 1 178 ? 11.179 -3.140 -5.100 1.00 90.25 178 GLU A O 1
ATOM 1446 N N . LEU A 1 179 ? 10.201 -1.129 -4.888 1.00 88.44 179 LEU A N 1
ATOM 1447 C CA . LEU A 1 179 ? 9.929 -0.931 -6.316 1.00 88.44 179 LEU A CA 1
ATOM 1448 C C . LEU A 1 179 ? 11.206 -0.924 -7.157 1.00 88.44 179 LEU A C 1
ATOM 1450 O O . LEU A 1 179 ? 11.214 -1.466 -8.261 1.00 88.44 179 LEU A O 1
ATOM 1454 N N . ILE A 1 180 ? 12.273 -0.303 -6.654 1.00 90.06 180 ILE A N 1
ATOM 1455 C CA . ILE A 1 180 ? 13.533 -0.198 -7.396 1.00 90.06 180 ILE A CA 1
ATOM 1456 C C . ILE A 1 180 ? 14.514 -1.328 -7.095 1.00 90.06 180 ILE A C 1
ATOM 1458 O O . ILE A 1 180 ? 15.528 -1.406 -7.787 1.00 90.06 180 ILE A O 1
ATOM 1462 N N . ARG A 1 181 ? 14.241 -2.187 -6.099 1.00 90.19 181 ARG A N 1
ATOM 1463 C CA . ARG A 1 181 ? 15.191 -3.174 -5.553 1.00 90.19 181 ARG A CA 1
ATOM 1464 C C . ARG A 1 181 ? 15.847 -4.038 -6.624 1.00 90.19 181 ARG A C 1
ATOM 1466 O O . ARG A 1 181 ? 17.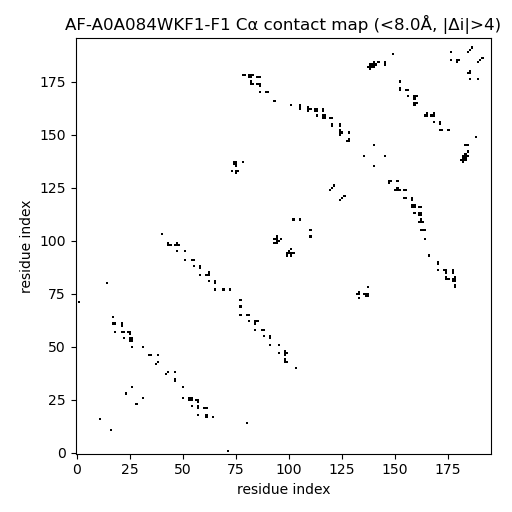060 -4.238 -6.587 1.00 90.19 181 ARG A O 1
ATOM 1473 N N . ASP A 1 182 ? 15.033 -4.518 -7.555 1.00 85.25 182 ASP A N 1
ATOM 1474 C CA . ASP A 1 182 ? 15.429 -5.473 -8.589 1.00 85.25 182 ASP A CA 1
ATOM 1475 C C . ASP A 1 182 ? 15.651 -4.777 -9.950 1.00 85.25 182 ASP A C 1
ATOM 1477 O O . ASP A 1 182 ? 15.650 -5.420 -10.994 1.00 85.25 182 ASP A O 1
ATOM 1481 N N . THR A 1 183 ? 15.841 -3.450 -9.942 1.00 86.88 183 THR A N 1
ATOM 1482 C CA . THR A 1 183 ? 15.999 -2.616 -11.145 1.00 86.88 183 THR A CA 1
ATOM 1483 C C . THR A 1 183 ? 17.362 -1.910 -11.171 1.00 86.88 183 THR A C 1
ATOM 1485 O O . THR A 1 183 ? 17.946 -1.654 -10.110 1.00 86.88 183 THR A O 1
ATOM 1488 N N . PRO A 1 184 ? 17.830 -1.443 -12.345 1.00 88.31 184 PRO A N 1
ATOM 1489 C CA . PRO A 1 184 ? 19.029 -0.602 -12.448 1.00 88.31 184 PRO A CA 1
ATOM 1490 C C . PRO A 1 184 ? 18.959 0.728 -11.670 1.00 88.31 184 PRO A C 1
ATOM 1492 O O . PRO A 1 184 ? 19.973 1.406 -11.499 1.00 88.31 184 PRO A O 1
ATOM 1495 N N . CYS A 1 185 ? 17.779 1.146 -11.197 1.00 88.38 185 CYS A N 1
ATOM 1496 C CA . CYS A 1 185 ? 17.628 2.388 -10.438 1.00 88.38 185 CYS A CA 1
ATOM 1497 C C . CYS A 1 185 ? 18.150 2.284 -8.999 1.00 88.38 185 CYS A C 1
ATOM 1499 O O . CYS A 1 185 ? 18.462 3.318 -8.402 1.00 88.38 185 CYS A O 1
ATOM 1501 N N . ARG A 1 186 ? 18.285 1.066 -8.451 1.00 88.12 186 ARG A N 1
ATOM 1502 C CA . ARG A 1 186 ? 18.790 0.837 -7.090 1.00 88.12 186 ARG A CA 1
ATOM 1503 C C . ARG A 1 186 ? 20.156 1.474 -6.871 1.00 88.12 186 ARG A C 1
ATOM 1505 O O . ARG A 1 186 ? 20.318 2.225 -5.921 1.00 88.12 186 ARG A O 1
ATOM 1512 N N . GLU A 1 187 ? 21.109 1.234 -7.764 1.00 80.75 187 GLU A N 1
ATOM 1513 C CA . GLU A 1 187 ? 22.480 1.748 -7.623 1.00 80.75 187 GLU A CA 1
ATOM 1514 C C . GLU A 1 187 ? 22.544 3.284 -7.635 1.00 80.75 187 GLU A C 1
ATOM 1516 O O . GLU A 1 187 ? 23.448 3.876 -7.054 1.00 80.75 187 GLU A O 1
ATOM 1521 N N . LYS A 1 188 ? 21.568 3.947 -8.271 1.00 75.38 188 LYS A N 1
ATOM 1522 C CA . LYS A 1 188 ? 21.523 5.412 -8.395 1.00 75.38 188 LYS A CA 1
ATOM 1523 C C . LYS A 1 188 ? 20.893 6.114 -7.199 1.00 75.38 188 LYS A C 1
ATOM 1525 O O . LYS A 1 188 ? 21.313 7.219 -6.872 1.00 75.38 188 LYS A O 1
ATOM 1530 N N . PHE A 1 189 ? 19.872 5.516 -6.587 1.00 75.75 189 PHE A N 1
ATOM 1531 C CA . PHE A 1 189 ? 19.080 6.169 -5.531 1.00 75.75 189 PHE A CA 1
ATOM 1532 C C . PHE A 1 189 ? 19.152 5.476 -4.173 1.00 75.75 189 PHE A C 1
ATOM 1534 O O . PHE A 1 189 ? 18.751 6.054 -3.166 1.00 75.75 189 PHE A O 1
ATOM 1541 N N . CYS A 1 190 ? 19.702 4.267 -4.138 1.00 62.41 190 CYS A N 1
ATOM 1542 C CA . CYS A 1 190 ? 20.141 3.573 -2.939 1.00 62.41 190 CYS A CA 1
ATOM 1543 C C . CYS A 1 190 ? 21.615 3.158 -3.105 1.00 62.41 190 CYS A C 1
ATOM 1545 O O . CYS A 1 190 ? 21.903 1.958 -3.065 1.00 62.41 190 CYS A O 1
ATOM 1547 N N . PRO A 1 191 ? 22.549 4.104 -3.342 1.00 46.56 191 PRO A N 1
ATOM 1548 C CA . PRO A 1 191 ? 23.965 3.768 -3.341 1.00 46.56 191 PRO A CA 1
ATOM 1549 C C . PRO A 1 191 ? 24.307 3.312 -1.922 1.00 46.56 191 PRO A C 1
ATOM 1551 O O . PRO A 1 191 ? 24.203 4.109 -0.999 1.00 46.56 191 PRO A O 1
ATOM 1554 N N . ASN A 1 192 ? 24.583 2.016 -1.768 1.00 41.59 192 ASN A N 1
ATOM 1555 C CA . ASN A 1 192 ? 25.022 1.334 -0.554 1.00 41.59 192 ASN A CA 1
ATOM 1556 C C . ASN A 1 192 ? 24.609 2.008 0.772 1.00 41.59 192 ASN A C 1
ATOM 1558 O O . ASN A 1 192 ? 25.307 2.874 1.297 1.00 41.59 192 ASN A O 1
ATOM 1562 N N . SER A 1 193 ? 23.564 1.476 1.414 1.00 38.78 193 SER A N 1
ATOM 1563 C CA . SER A 1 193 ? 23.690 1.204 2.849 1.00 38.78 193 SER A CA 1
ATOM 1564 C C . SER A 1 193 ? 24.813 0.171 2.996 1.00 38.78 193 SER A C 1
ATOM 1566 O O . SER A 1 193 ? 24.554 -1.032 3.048 1.00 38.78 193 SER A O 1
ATOM 1568 N N . GLU A 1 194 ? 26.057 0.630 2.878 1.00 32.91 194 GLU A N 1
ATOM 1569 C CA . GLU A 1 194 ? 27.217 -0.127 3.320 1.00 32.91 194 GLU A CA 1
ATOM 1570 C C . GLU A 1 194 ? 27.002 -0.405 4.807 1.00 32.91 194 GLU A C 1
ATOM 1572 O O . GLU A 1 194 ? 26.556 0.468 5.553 1.00 32.91 194 GLU A O 1
ATOM 1577 N N . GLU A 1 195 ? 27.185 -1.672 5.163 1.00 40.50 195 GLU A N 1
ATOM 1578 C CA . GLU A 1 195 ? 27.178 -2.180 6.527 1.00 40.50 195 GLU A CA 1
ATOM 1579 C C . GLU A 1 195 ? 27.975 -1.250 7.449 1.00 40.50 195 GLU A C 1
ATOM 1581 O O . GLU A 1 195 ? 29.140 -0.986 7.169 1.00 40.50 195 GLU A O 1
ATOM 1586 N N . ASP A 1 196 ? 27.324 -0.762 8.510 1.00 31.48 196 ASP A N 1
ATOM 1587 C CA . ASP A 1 196 ? 27.846 -0.643 9.882 1.00 31.48 196 ASP A CA 1
ATOM 1588 C C . ASP A 1 196 ? 26.707 -0.272 10.856 1.00 31.48 196 ASP A C 1
ATOM 1590 O O . ASP A 1 196 ? 26.019 0.757 10.644 1.00 31.48 196 ASP A O 1
#

Radius of gyration: 18.12 Å; Cα contacts (8 Å, |Δi|>4): 165; chains: 1; bounding box: 49×42×46 Å